Protein AF-A0A2T2P711-F1 (afdb_monomer)

Solvent-accessible surface area (backbone atoms only — not comparable to full-atom values): 15582 Å² total; per-residue (Å²): 84,78,84,40,73,45,45,54,78,56,98,58,90,28,33,71,66,62,37,48,50,52,51,53,57,50,52,77,74,50,84,91,48,61,70,61,54,55,56,68,72,41,84,66,61,93,83,63,59,44,61,58,63,54,46,51,42,33,72,74,61,33,62,72,54,31,35,57,48,50,51,54,54,40,47,45,41,46,61,43,37,44,50,13,48,47,25,28,42,48,47,54,53,48,54,54,51,67,76,59,75,73,65,85,64,76,61,78,72,56,90,69,58,78,51,87,83,59,51,46,76,76,48,101,88,41,70,44,72,56,71,50,71,81,84,71,70,75,82,64,72,88,62,74,74,30,81,72,81,74,78,78,42,88,91,44,72,88,52,72,75,87,52,73,30,44,59,33,35,45,65,48,73,95,57,86,84,73,51,74,64,55,54,66,54,62,54,47,56,73,54,73,63,60,59,56,55,64,62,49,70,69,63,60,68,70,48,54,52,70,59,46,46,55,52,41,33,52,52,52,52,53,47,34,53,49,53,49,48,41,52,53,50,52,51,39,68,73,66,52,52,82,80,70,60,61,87,69,72,86,69,79,82,74,85,134

Sequence (256 aa):
YFLLPRTHPAPFSGTLEASLDAILEFNKKVRGIQKILIVMMRPPSFDTNWPVLLGEVRTTYGDGIAHAFFQELLFLVLRTLFPEQI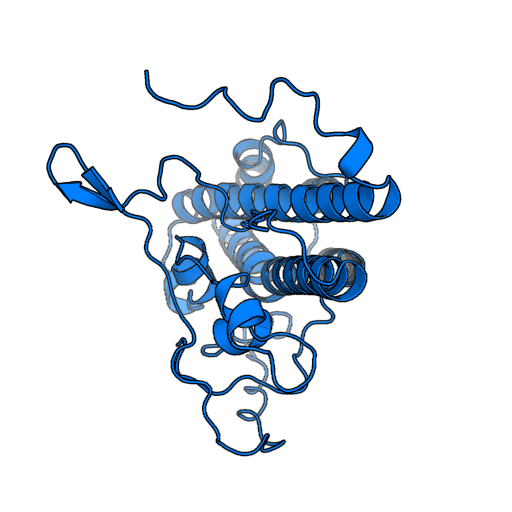MENRRLMLDMFTTRGNMASHMVLRYDMLRMWKMSRKSAEQWEVLVFRPDVIPQAPLQPSGPPEPPPDPTHPDRRPLMLNIWPTILMPLVGNPTRNLLGQMKHHCTRLDDMLLLTDEEVAGWPVTGLLVRLSMVLLEWQALVRNNEMMSDLQANNWEEMVPAAAENAYIGD

Mean predicted aligned error: 10.68 Å

Radius of gyration: 19.69 Å; Cα contacts (8 Å, |Δi|>4): 235; chains: 1; bounding box: 54×38×48 Å

Structure (mmCIF, N/CA/C/O backbone):
data_AF-A0A2T2P711-F1
#
_entry.id   AF-A0A2T2P711-F1
#
loop_
_atom_site.group_PDB
_atom_site.id
_atom_site.type_symbol
_atom_site.label_atom_id
_atom_site.label_alt_id
_atom_site.label_comp_id
_atom_site.label_asym_id
_atom_site.label_entity_id
_atom_site.label_seq_id
_atom_site.pdbx_PDB_ins_code
_atom_site.Cartn_x
_atom_site.Cartn_y
_atom_site.Cartn_z
_atom_site.occupancy
_atom_site.B_iso_or_equiv
_atom_site.auth_seq_id
_atom_site.auth_comp_id
_atom_site.auth_asym_id
_atom_site.auth_atom_id
_atom_site.pdbx_PDB_model_num
ATOM 1 N N . TYR A 1 1 ? 4.331 -19.396 -3.940 1.00 53.72 1 TYR A N 1
ATOM 2 C CA . TYR A 1 1 ? 3.812 -18.068 -4.330 1.00 53.72 1 TYR A CA 1
ATOM 3 C C . TYR A 1 1 ? 4.409 -17.576 -5.642 1.00 53.72 1 TYR A C 1
ATOM 5 O O . TYR A 1 1 ? 3.664 -17.458 -6.601 1.00 53.72 1 TYR A O 1
ATOM 13 N N . PHE A 1 2 ? 5.731 -17.410 -5.759 1.00 58.88 2 PHE A N 1
ATOM 14 C CA . PHE A 1 2 ? 6.371 -16.969 -7.016 1.00 58.88 2 PHE A CA 1
ATOM 15 C C . PHE A 1 2 ? 6.244 -17.928 -8.215 1.00 58.88 2 PHE A C 1
ATOM 17 O O . PHE A 1 2 ? 6.437 -17.516 -9.351 1.00 58.88 2 PHE A O 1
ATOM 24 N N . LEU A 1 3 ? 5.917 -19.199 -7.963 1.00 63.09 3 LEU A N 1
ATOM 25 C CA . LEU A 1 3 ? 5.707 -20.227 -8.990 1.00 63.09 3 LEU A CA 1
ATOM 26 C C . LEU A 1 3 ? 4.246 -20.334 -9.461 1.00 63.09 3 LEU A C 1
ATOM 28 O O . LEU A 1 3 ? 3.953 -21.128 -10.350 1.00 63.09 3 LEU A O 1
ATOM 32 N N . LEU A 1 4 ? 3.321 -19.592 -8.839 1.00 70.06 4 LEU A N 1
ATOM 33 C CA . LEU A 1 4 ? 1.927 -19.577 -9.277 1.00 70.06 4 LEU A CA 1
ATOM 34 C C . LEU A 1 4 ? 1.805 -18.805 -10.600 1.00 70.06 4 LEU A C 1
ATOM 36 O O . LEU A 1 4 ? 2.562 -17.858 -10.824 1.00 70.06 4 LEU A O 1
ATOM 40 N N . PRO A 1 5 ? 0.858 -19.173 -11.480 1.00 72.12 5 PRO A N 1
ATOM 41 C CA . PRO A 1 5 ? 0.617 -18.407 -12.694 1.00 72.12 5 PRO A CA 1
ATOM 42 C C . PRO A 1 5 ? 0.156 -16.990 -12.340 1.00 72.12 5 PRO A C 1
ATOM 44 O O . PRO A 1 5 ? -0.574 -16.788 -11.367 1.00 72.12 5 PRO A O 1
ATOM 47 N N . ARG A 1 6 ? 0.563 -16.001 -13.139 1.00 78.50 6 ARG A N 1
ATOM 48 C CA . ARG A 1 6 ? 0.058 -14.629 -13.006 1.00 78.50 6 ARG A CA 1
ATOM 49 C C . ARG A 1 6 ? -1.435 -14.559 -13.325 1.00 78.50 6 ARG A C 1
ATOM 51 O O . ARG A 1 6 ? -1.920 -15.321 -14.160 1.00 78.50 6 ARG A O 1
ATOM 58 N N . THR A 1 7 ? -2.133 -13.594 -12.742 1.00 81.94 7 THR A N 1
ATOM 59 C CA . THR A 1 7 ? -3.473 -13.220 -13.206 1.00 81.94 7 THR A CA 1
ATOM 60 C C . THR A 1 7 ? -3.349 -12.278 -14.402 1.00 81.94 7 THR A C 1
ATOM 62 O O . THR A 1 7 ? -2.537 -11.353 -14.384 1.00 81.94 7 THR A O 1
ATOM 65 N N . HIS A 1 8 ? -4.117 -12.534 -15.464 1.00 76.88 8 HIS A N 1
ATOM 66 C CA . HIS A 1 8 ? -4.139 -11.702 -16.664 1.00 76.88 8 HIS A CA 1
ATOM 67 C C . HIS A 1 8 ? -5.585 -11.503 -17.168 1.00 76.88 8 HIS A C 1
ATOM 69 O O . HIS A 1 8 ? -6.249 -12.504 -17.435 1.00 76.88 8 HIS A O 1
ATOM 75 N N . PRO A 1 9 ? -6.052 -10.253 -17.369 1.00 79.25 9 PRO A N 1
ATOM 76 C CA . PRO A 1 9 ? -5.336 -9.007 -17.074 1.00 79.25 9 PRO A CA 1
ATOM 77 C C . PRO A 1 9 ? -5.056 -8.853 -15.569 1.00 79.25 9 PRO A C 1
ATOM 79 O O . PRO A 1 9 ? -5.746 -9.444 -14.741 1.00 79.25 9 PRO A O 1
ATOM 82 N N . ALA A 1 10 ? -4.004 -8.109 -15.216 1.00 84.12 10 ALA A N 1
ATOM 83 C CA . ALA A 1 10 ? -3.741 -7.791 -13.815 1.00 84.12 10 ALA A CA 1
ATOM 84 C C . ALA A 1 10 ? -4.897 -6.927 -13.275 1.00 84.12 10 ALA A C 1
ATOM 86 O O . ALA A 1 10 ? -5.349 -6.026 -13.981 1.00 84.12 10 ALA A O 1
ATOM 87 N N . PRO A 1 11 ? -5.375 -7.157 -12.041 1.00 88.56 11 PRO A N 1
ATOM 88 C CA . PRO A 1 11 ? -6.511 -6.416 -11.493 1.00 88.56 11 PRO A CA 1
ATOM 89 C C . PRO A 1 11 ? -6.109 -5.035 -10.941 1.00 88.56 11 PRO A C 1
ATOM 91 O O . PRO A 1 11 ? -6.867 -4.435 -10.179 1.00 88.56 11 PRO A O 1
ATOM 94 N N . PHE A 1 12 ? -4.897 -4.571 -11.242 1.00 91.12 12 PHE A N 1
ATOM 95 C CA . PHE A 1 12 ? -4.335 -3.300 -10.797 1.00 91.12 12 PHE A CA 1
ATOM 96 C C . PHE A 1 12 ? -3.987 -2.470 -12.024 1.00 91.12 12 PHE A C 1
ATOM 98 O O . PHE A 1 12 ? -3.489 -3.014 -13.015 1.00 91.12 12 PHE A O 1
ATOM 105 N N . SER A 1 13 ? -4.229 -1.168 -11.950 1.00 90.75 13 SER A N 1
ATOM 106 C CA . SER A 1 13 ? -3.962 -0.261 -13.074 1.00 90.75 13 SER A CA 1
ATOM 107 C C . SER A 1 13 ? -2.478 0.108 -13.170 1.00 90.75 13 SER A C 1
ATOM 109 O O . SER A 1 13 ? -1.976 0.403 -14.252 1.00 90.75 13 SER A O 1
ATOM 111 N N . GLY A 1 14 ? -1.764 0.043 -12.047 1.00 91.12 14 GLY A N 1
ATOM 112 C CA . GLY A 1 14 ? -0.371 0.431 -11.907 1.00 91.12 14 GLY A CA 1
ATOM 113 C C . GLY A 1 14 ? -0.173 1.943 -11.925 1.00 91.12 14 GLY A C 1
ATOM 114 O O . GLY A 1 14 ? 0.719 2.4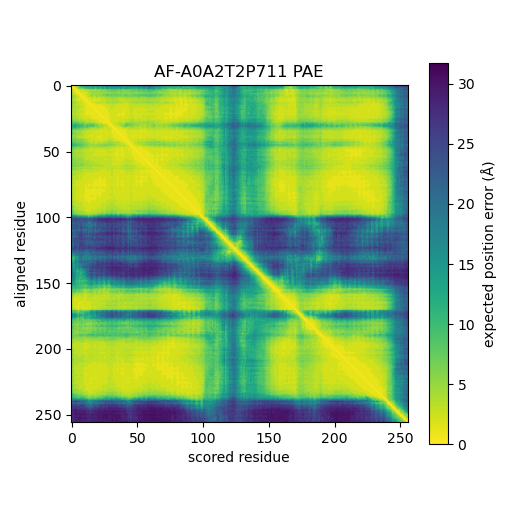05 -12.641 1.00 91.12 14 GLY A O 1
ATOM 115 N N . THR A 1 15 ? -1.013 2.705 -11.209 1.00 93.06 15 THR A N 1
ATOM 116 C CA . THR A 1 15 ? -0.892 4.174 -11.141 1.00 93.06 15 THR A CA 1
ATOM 117 C C . THR A 1 15 ? -1.154 4.760 -9.748 1.00 93.06 15 THR A C 1
ATOM 119 O O . THR A 1 15 ? -1.879 4.191 -8.917 1.00 93.06 15 THR A O 1
ATOM 122 N N . LEU A 1 16 ? -0.581 5.940 -9.495 1.00 93.25 16 LEU A N 1
ATOM 123 C CA . LEU A 1 16 ? -0.850 6.731 -8.296 1.00 93.25 16 LEU A CA 1
ATOM 124 C C . LEU A 1 16 ? -2.312 7.176 -8.224 1.00 93.25 16 LEU A C 1
ATOM 126 O O . LEU A 1 16 ? -2.908 7.111 -7.150 1.00 93.25 16 LEU A O 1
ATOM 130 N N . GLU A 1 17 ? -2.931 7.544 -9.345 1.00 95.38 17 GLU A N 1
ATOM 131 C CA . GLU A 1 17 ? -4.341 7.946 -9.385 1.00 95.38 17 GLU A CA 1
ATOM 132 C C . GLU A 1 17 ? -5.254 6.821 -8.897 1.00 95.38 17 GLU A C 1
ATOM 134 O O . GLU A 1 17 ? -6.094 7.063 -8.036 1.00 95.38 17 GLU A O 1
ATOM 139 N N . ALA A 1 18 ? -5.028 5.578 -9.337 1.00 94.56 18 ALA A N 1
ATOM 140 C CA . ALA A 1 18 ? -5.795 4.427 -8.860 1.00 94.56 18 ALA A CA 1
ATOM 141 C C . ALA A 1 18 ? -5.627 4.206 -7.344 1.00 94.56 18 ALA A C 1
ATOM 143 O O . ALA A 1 18 ? -6.572 3.828 -6.649 1.00 94.56 18 ALA A O 1
ATOM 144 N N . SER A 1 19 ? -4.435 4.492 -6.807 1.00 95.00 19 SER A N 1
ATOM 145 C CA . SER A 1 19 ? -4.180 4.445 -5.361 1.00 95.00 19 SER A CA 1
ATOM 146 C C . SER A 1 19 ? -4.951 5.543 -4.613 1.00 95.00 19 SER A C 1
ATOM 148 O O . SER A 1 19 ? -5.550 5.280 -3.569 1.00 95.00 19 SER A O 1
ATOM 150 N N . LEU A 1 20 ? -4.968 6.768 -5.144 1.00 95.25 20 LEU A N 1
ATOM 151 C CA . LEU A 1 20 ? -5.693 7.902 -4.563 1.00 95.25 20 LEU A CA 1
ATOM 152 C C . LEU A 1 20 ? -7.213 7.716 -4.647 1.00 95.25 20 LEU A C 1
ATOM 154 O O . LEU A 1 20 ? -7.909 7.980 -3.666 1.00 95.25 20 LEU A O 1
ATOM 158 N N . ASP A 1 21 ? -7.721 7.193 -5.760 1.00 95.81 21 ASP A N 1
ATOM 159 C CA . ASP A 1 21 ? -9.131 6.848 -5.933 1.00 95.81 21 ASP A CA 1
ATOM 160 C C . ASP A 1 21 ? -9.562 5.786 -4.918 1.00 95.81 21 ASP A C 1
ATOM 162 O O . ASP A 1 21 ? -10.583 5.955 -4.247 1.00 95.81 21 ASP A O 1
ATOM 166 N N . ALA A 1 22 ? -8.744 4.751 -4.696 1.00 95.19 22 ALA A N 1
ATOM 167 C CA . ALA A 1 22 ? -9.006 3.747 -3.667 1.00 95.19 22 ALA A CA 1
ATOM 168 C C . ALA A 1 22 ? -9.047 4.356 -2.249 1.00 95.19 22 ALA A C 1
ATOM 170 O O . ALA A 1 22 ? -9.914 4.004 -1.445 1.00 95.19 22 ALA A O 1
ATOM 171 N N . ILE A 1 23 ? -8.161 5.311 -1.935 1.00 95.25 23 ILE A N 1
ATOM 172 C CA . ILE A 1 23 ? -8.188 6.052 -0.659 1.00 95.25 23 ILE A CA 1
ATOM 173 C C . ILE A 1 23 ? -9.467 6.896 -0.540 1.00 95.25 23 ILE A C 1
ATOM 175 O O . ILE A 1 23 ? -10.086 6.942 0.528 1.00 95.25 23 ILE A O 1
ATOM 179 N N . LEU A 1 24 ? -9.895 7.551 -1.621 1.00 94.06 24 LEU A N 1
ATOM 180 C CA . LEU A 1 24 ? -11.124 8.346 -1.653 1.00 94.06 24 LEU A CA 1
ATOM 181 C C . LEU A 1 24 ? -12.373 7.476 -1.488 1.00 94.06 24 LEU A C 1
ATOM 183 O O . LEU A 1 24 ? -13.296 7.859 -0.767 1.00 94.06 24 LEU A O 1
ATOM 187 N N . GLU A 1 25 ? -12.420 6.307 -2.122 1.00 93.06 25 GLU A N 1
ATOM 188 C CA . GLU A 1 25 ? -13.498 5.336 -1.933 1.00 93.06 25 GLU A CA 1
ATOM 189 C C . GLU A 1 25 ? -13.547 4.811 -0.503 1.00 93.06 25 GLU A C 1
ATOM 191 O O . GLU A 1 25 ? -14.624 4.744 0.093 1.00 93.06 25 GLU A O 1
ATOM 196 N N . PHE A 1 26 ? -12.388 4.522 0.082 1.00 92.69 26 PHE A N 1
ATOM 197 C CA . PHE A 1 26 ? -12.279 4.122 1.477 1.00 92.69 26 PHE A CA 1
ATOM 198 C C . PHE A 1 26 ? -12.776 5.220 2.436 1.00 92.69 26 PHE A C 1
ATOM 200 O O . PHE A 1 26 ? -13.542 4.945 3.364 1.00 92.69 26 PHE A O 1
ATOM 207 N N . ASN A 1 27 ? -12.441 6.487 2.166 1.00 90.88 27 ASN A N 1
ATOM 208 C CA . ASN A 1 27 ? -12.906 7.642 2.945 1.00 90.88 27 ASN A CA 1
ATOM 209 C C . ASN A 1 27 ? -14.437 7.780 2.965 1.00 90.88 27 ASN A C 1
ATOM 211 O O . ASN A 1 27 ? -15.012 8.214 3.961 1.00 90.88 27 ASN A O 1
ATOM 215 N N . LYS A 1 28 ? -15.121 7.409 1.875 1.00 89.94 28 LYS A N 1
ATOM 216 C CA . LYS A 1 28 ? -16.595 7.453 1.817 1.00 89.94 28 LYS A CA 1
ATOM 217 C C . LYS A 1 28 ? -17.236 6.467 2.799 1.00 89.94 28 LYS A C 1
ATOM 219 O O . LYS A 1 28 ? -18.367 6.694 3.228 1.00 89.94 28 LYS A O 1
ATOM 224 N N . LYS A 1 29 ? -16.527 5.390 3.146 1.00 86.88 29 LYS A N 1
ATOM 225 C CA . LYS A 1 29 ? -17.039 4.270 3.946 1.00 86.88 29 LYS A CA 1
ATOM 226 C C . LYS A 1 29 ? -16.698 4.404 5.429 1.00 86.88 29 LYS A C 1
ATOM 228 O O . LYS A 1 29 ? -17.500 4.010 6.273 1.00 86.88 29 LYS A O 1
ATOM 233 N N . VAL A 1 30 ? -15.558 5.011 5.765 1.00 83.81 30 VAL A N 1
ATOM 234 C CA . VAL A 1 30 ? -15.073 5.086 7.151 1.00 83.81 30 VAL A CA 1
ATOM 235 C C . VAL A 1 30 ? -15.074 6.523 7.674 1.00 83.81 30 VAL A C 1
ATOM 237 O O . VAL A 1 30 ? -14.410 7.412 7.145 1.00 83.81 30 VAL A O 1
ATOM 240 N N . ARG A 1 31 ? -15.812 6.766 8.763 1.00 82.62 31 ARG A N 1
ATOM 241 C CA . ARG A 1 31 ? -15.886 8.079 9.428 1.00 82.62 31 ARG A CA 1
ATOM 242 C C . ARG A 1 31 ? -14.823 8.200 10.523 1.00 82.62 31 ARG A C 1
ATOM 244 O O . ARG A 1 31 ? -14.499 7.217 11.175 1.00 82.62 31 ARG A O 1
ATOM 251 N N . GLY A 1 32 ? -14.341 9.419 10.779 1.00 81.00 32 GLY A N 1
ATOM 252 C CA . GLY A 1 32 ? -13.491 9.724 11.940 1.00 81.00 32 GLY A CA 1
ATOM 253 C C . GLY A 1 32 ? -11.985 9.607 11.704 1.00 81.00 32 GLY A C 1
ATOM 254 O O . GLY A 1 32 ? -11.192 9.845 12.609 1.00 81.00 32 GLY A O 1
ATOM 255 N N . ILE A 1 33 ? -11.583 9.269 10.481 1.00 87.75 33 ILE A N 1
ATOM 256 C CA . ILE A 1 33 ? -10.188 9.008 10.100 1.00 87.75 33 ILE A CA 1
ATOM 257 C C . ILE A 1 33 ? -9.689 9.979 9.028 1.00 87.75 33 ILE A C 1
ATOM 259 O O . ILE A 1 33 ? -8.630 9.778 8.435 1.00 87.75 33 ILE A O 1
ATOM 263 N N . GLN A 1 34 ? -10.447 11.048 8.768 1.00 91.00 34 GLN A N 1
ATOM 264 C CA . GLN A 1 34 ? -10.178 11.975 7.670 1.00 91.00 34 GLN A CA 1
ATOM 265 C C . GLN A 1 34 ? -8.774 12.570 7.762 1.00 91.00 34 GLN A C 1
ATOM 267 O O . GLN A 1 34 ? -8.135 12.755 6.736 1.00 91.00 34 GLN A O 1
ATOM 272 N N . LYS A 1 35 ? -8.256 12.813 8.974 1.00 92.88 35 LYS A N 1
ATOM 273 C CA . LYS A 1 35 ? -6.882 13.299 9.162 1.00 92.88 35 LYS A CA 1
ATOM 274 C C . LYS A 1 35 ? -5.843 12.357 8.546 1.00 92.88 35 LYS A C 1
ATOM 276 O O . LYS A 1 35 ? -4.957 12.826 7.842 1.00 92.88 35 LYS A O 1
ATOM 281 N N . ILE A 1 36 ? -5.969 11.050 8.783 1.00 94.88 36 ILE A N 1
ATOM 282 C CA . ILE A 1 36 ? -5.056 10.027 8.250 1.00 94.88 36 ILE A CA 1
ATOM 283 C C . ILE A 1 36 ? -5.146 10.006 6.727 1.00 94.88 36 ILE A C 1
ATOM 285 O O . ILE A 1 36 ? -4.127 10.097 6.050 1.00 94.88 36 ILE A O 1
ATOM 289 N N . LEU A 1 37 ? -6.364 9.960 6.186 1.00 94.12 37 LEU A N 1
ATOM 290 C CA . LEU A 1 37 ? -6.562 9.879 4.739 1.00 94.12 37 LEU A CA 1
ATOM 291 C C . LEU A 1 37 ? -6.108 11.157 4.025 1.00 94.12 37 LEU A C 1
ATOM 293 O O . LEU A 1 37 ? -5.485 11.078 2.974 1.00 94.12 37 LEU A O 1
ATOM 297 N N . ILE A 1 38 ? -6.322 12.336 4.619 1.00 94.44 38 ILE A N 1
ATOM 298 C CA . ILE A 1 38 ? -5.785 13.608 4.111 1.00 94.44 38 ILE A CA 1
ATOM 299 C C . ILE A 1 38 ? -4.258 13.567 4.046 1.00 94.44 38 ILE A C 1
ATOM 301 O O . ILE A 1 38 ? -3.688 14.067 3.083 1.00 94.44 38 ILE A O 1
ATOM 305 N N . VAL A 1 39 ? -3.591 12.989 5.047 1.00 95.75 39 VAL A N 1
ATOM 306 C CA . VAL A 1 39 ? -2.130 12.835 5.033 1.00 95.75 39 VAL A CA 1
ATOM 307 C C . VAL A 1 39 ? -1.690 11.854 3.945 1.00 95.75 39 VAL A C 1
ATOM 309 O O . VAL A 1 39 ? -0.720 12.142 3.254 1.00 95.75 39 VAL A O 1
ATOM 312 N N . MET A 1 40 ? -2.411 10.748 3.741 1.00 95.00 40 MET A N 1
ATOM 313 C CA . MET A 1 40 ? -2.113 9.794 2.663 1.00 95.00 40 MET A CA 1
ATOM 314 C C . MET A 1 40 ? -2.298 10.391 1.262 1.00 95.00 40 MET A C 1
ATOM 316 O O . MET A 1 40 ? -1.575 10.015 0.353 1.00 95.00 40 MET A O 1
ATOM 320 N N . MET A 1 41 ? -3.240 11.319 1.082 1.00 93.88 41 MET A N 1
ATOM 321 C CA . MET A 1 41 ? -3.493 11.976 -0.210 1.00 93.88 41 MET A CA 1
ATOM 322 C C . MET A 1 41 ? -2.533 13.135 -0.521 1.00 93.88 41 MET A C 1
ATOM 324 O O . MET A 1 41 ? -2.597 13.712 -1.604 1.00 93.88 41 MET A O 1
ATOM 328 N N . ARG A 1 42 ? -1.682 13.538 0.429 1.00 93.44 42 ARG A N 1
ATOM 329 C CA . ARG A 1 42 ? -0.662 14.572 0.207 1.00 93.44 42 ARG A CA 1
ATOM 330 C C . ARG A 1 42 ? 0.616 13.947 -0.358 1.00 93.44 42 ARG A C 1
ATOM 332 O O . ARG A 1 42 ? 0.844 12.758 -0.136 1.00 93.44 42 ARG A O 1
ATOM 339 N N . PRO A 1 43 ? 1.488 14.752 -0.995 1.00 90.62 43 PRO A N 1
ATOM 340 C CA . PRO A 1 43 ? 2.826 14.302 -1.359 1.00 90.62 43 PRO A CA 1
ATOM 341 C C . PRO A 1 43 ? 3.537 13.639 -0.162 1.00 90.62 43 PRO A C 1
ATOM 343 O O . PRO A 1 43 ? 3.478 14.187 0.950 1.00 90.62 43 PRO A O 1
ATOM 346 N N . PRO A 1 44 ? 4.179 12.471 -0.342 1.00 89.50 44 PRO A N 1
ATOM 347 C CA . PRO A 1 44 ? 4.772 11.718 0.758 1.00 89.50 44 PRO A CA 1
ATOM 348 C C . PRO A 1 44 ? 5.824 12.513 1.545 1.00 89.50 44 PRO A C 1
ATOM 350 O O . PRO A 1 44 ? 6.720 13.128 0.969 1.00 89.50 44 PRO A O 1
ATOM 353 N N . SER A 1 45 ? 5.778 12.433 2.880 1.00 86.81 45 SER A N 1
ATOM 354 C CA . SER A 1 45 ? 6.783 13.039 3.766 1.00 86.81 45 SER A CA 1
ATOM 355 C C . SER A 1 45 ? 7.301 12.040 4.798 1.00 86.81 45 SER A C 1
ATOM 357 O O . SER A 1 45 ? 6.511 11.389 5.484 1.00 86.81 45 SER A O 1
ATOM 359 N N . PHE A 1 46 ? 8.629 11.970 4.957 1.00 80.19 46 PHE A N 1
ATOM 360 C CA . PHE A 1 46 ? 9.284 11.149 5.985 1.00 80.19 46 PHE A CA 1
ATOM 361 C C . PHE A 1 46 ? 9.090 11.688 7.406 1.00 80.19 46 PHE A C 1
ATOM 363 O O . PHE A 1 46 ? 9.277 10.943 8.364 1.00 80.19 46 PHE A O 1
ATOM 370 N N . ASP A 1 47 ? 8.660 12.943 7.543 1.00 88.81 47 ASP A N 1
ATOM 371 C CA . ASP A 1 47 ? 8.376 13.565 8.839 1.00 88.81 47 ASP A CA 1
ATOM 372 C C . ASP A 1 47 ? 6.979 13.196 9.365 1.00 88.81 47 ASP A C 1
ATOM 374 O O . ASP A 1 47 ? 6.575 13.608 10.456 1.00 88.81 47 ASP A O 1
ATOM 378 N N . THR A 1 48 ? 6.212 12.416 8.593 1.00 92.62 48 THR A N 1
ATOM 379 C CA . THR A 1 48 ? 4.878 11.965 8.989 1.00 92.62 48 THR A CA 1
ATOM 380 C C . THR A 1 48 ? 4.965 11.044 10.206 1.00 92.62 48 THR A C 1
ATOM 382 O O . THR A 1 48 ? 5.425 9.905 10.123 1.00 92.62 48 THR A O 1
ATOM 385 N N . ASN A 1 49 ? 4.449 11.504 11.347 1.00 95.62 49 ASN A N 1
ATOM 386 C CA . ASN A 1 49 ? 4.404 10.710 12.572 1.00 95.62 49 ASN A CA 1
ATOM 387 C C . ASN A 1 49 ? 3.175 9.782 12.598 1.00 95.62 49 ASN A C 1
ATOM 389 O O . ASN A 1 49 ? 2.173 10.053 13.268 1.00 95.62 49 ASN A O 1
ATOM 393 N N . TRP A 1 50 ? 3.255 8.678 11.850 1.00 96.12 50 TRP A N 1
ATOM 394 C CA . TRP A 1 50 ? 2.191 7.672 11.772 1.00 96.12 50 TRP A CA 1
ATOM 395 C C . TRP A 1 50 ? 1.743 7.113 13.132 1.00 96.12 50 TRP A C 1
ATOM 397 O O . TRP A 1 50 ? 0.530 7.048 13.348 1.00 96.12 50 TRP A O 1
ATOM 407 N N . PRO A 1 51 ? 2.646 6.774 14.079 1.00 97.06 51 PRO A N 1
ATOM 408 C CA . PRO A 1 51 ? 2.232 6.287 15.394 1.00 97.06 51 PRO A CA 1
ATOM 409 C C . PRO A 1 51 ? 1.334 7.262 16.157 1.00 97.06 51 PRO A C 1
ATOM 411 O O . PRO A 1 51 ? 0.376 6.828 16.793 1.00 97.06 51 PRO A O 1
ATOM 414 N N . VAL A 1 52 ? 1.607 8.570 16.078 1.00 96.75 52 VAL A N 1
ATOM 415 C CA . VAL A 1 52 ? 0.773 9.596 16.724 1.00 96.75 52 VAL A CA 1
ATOM 416 C C . VAL A 1 52 ? -0.585 9.705 16.033 1.00 96.75 52 VAL A C 1
ATOM 418 O O . VAL A 1 52 ? -1.608 9.634 16.709 1.00 96.75 52 VAL A O 1
ATOM 421 N N . LEU A 1 53 ? -0.615 9.795 14.699 1.00 96.31 53 LEU A N 1
ATOM 422 C CA . LEU A 1 53 ? -1.867 9.900 13.937 1.00 96.31 53 LEU A CA 1
ATOM 423 C C . LEU A 1 53 ? -2.792 8.695 14.166 1.00 96.31 53 LEU A C 1
ATOM 425 O O . LEU A 1 53 ? -3.993 8.859 14.370 1.00 96.31 53 LEU A O 1
ATOM 429 N N . LEU A 1 54 ? -2.237 7.481 14.169 1.00 96.69 54 LEU A N 1
ATOM 430 C CA . LEU A 1 54 ? -2.991 6.261 14.462 1.00 96.69 54 LEU A CA 1
ATOM 431 C C . LEU A 1 54 ? -3.357 6.176 15.954 1.00 96.69 54 LEU A C 1
ATOM 433 O O . LEU A 1 54 ? -4.462 5.761 16.302 1.00 96.69 54 LEU A O 1
ATOM 437 N N . GLY A 1 55 ? -2.471 6.623 16.847 1.00 96.69 55 GLY A N 1
ATOM 438 C CA . GLY A 1 55 ? -2.719 6.692 18.288 1.00 96.69 55 GLY A CA 1
ATOM 439 C C . GLY A 1 55 ? -3.895 7.598 18.664 1.00 96.69 55 GLY A C 1
ATOM 440 O O . GLY A 1 55 ? -4.642 7.272 19.590 1.00 96.69 55 GLY A O 1
ATOM 441 N N . GLU A 1 56 ? -4.125 8.686 17.922 1.00 95.75 56 GLU A N 1
ATOM 442 C CA . GLU A 1 56 ? -5.306 9.543 18.092 1.00 95.75 56 GLU A CA 1
ATOM 443 C C . GLU A 1 56 ? -6.608 8.775 17.838 1.00 95.75 56 GLU A C 1
ATOM 445 O O . GLU A 1 56 ? -7.571 8.951 18.582 1.00 95.75 56 GLU A O 1
ATOM 450 N N . VAL A 1 57 ? -6.647 7.880 16.845 1.00 94.69 57 VAL A N 1
ATOM 451 C CA . VAL A 1 57 ? -7.835 7.054 16.563 1.00 94.69 57 VAL A CA 1
ATOM 452 C C . VAL A 1 57 ? -8.110 6.116 17.730 1.00 94.69 57 VAL A C 1
ATOM 454 O O . VAL A 1 57 ? -9.236 6.050 18.221 1.00 94.69 57 VAL A O 1
ATOM 457 N N . ARG A 1 58 ? -7.067 5.446 18.230 1.00 94.81 58 ARG A N 1
ATOM 458 C CA . ARG A 1 58 ? -7.162 4.583 19.413 1.00 94.81 58 ARG A CA 1
ATOM 459 C C . ARG A 1 58 ? -7.668 5.344 20.637 1.00 94.8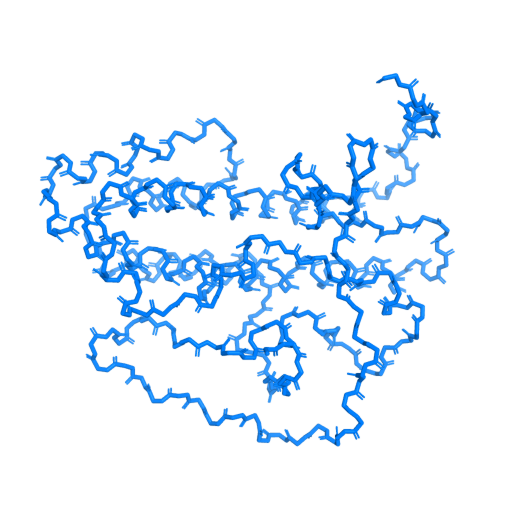1 58 ARG A C 1
ATOM 461 O O . ARG A 1 58 ? -8.564 4.867 21.323 1.00 94.81 58 ARG A O 1
ATOM 468 N N . THR A 1 59 ? -7.128 6.533 20.885 1.00 95.62 59 THR A N 1
ATOM 469 C CA . THR A 1 59 ? -7.515 7.375 22.028 1.00 95.62 59 THR A CA 1
ATOM 470 C C . THR A 1 59 ? -8.958 7.870 21.905 1.00 95.62 59 THR A C 1
ATOM 472 O O . THR A 1 59 ? -9.669 7.954 22.901 1.00 95.62 59 THR A O 1
ATOM 475 N N . THR A 1 60 ? -9.401 8.175 20.683 1.00 94.75 60 THR A N 1
ATOM 476 C CA . THR A 1 60 ? -10.722 8.763 20.412 1.00 94.75 60 THR A CA 1
ATOM 477 C C . THR A 1 60 ? -11.843 7.723 20.405 1.00 94.75 60 THR A C 1
ATOM 479 O O . THR A 1 60 ? -12.929 7.989 20.912 1.00 94.75 60 THR A O 1
ATOM 482 N N . TYR A 1 61 ? -11.596 6.548 19.820 1.00 94.19 61 TYR A N 1
ATOM 483 C CA . TYR A 1 61 ? -12.629 5.542 19.544 1.00 94.19 61 TYR A CA 1
ATOM 484 C C . TYR A 1 61 ? -12.472 4.248 20.357 1.00 94.19 61 TYR A C 1
ATOM 486 O O . TYR A 1 61 ? -13.354 3.391 20.329 1.00 94.19 61 TYR A O 1
ATOM 494 N N . GLY A 1 62 ? -11.372 4.101 21.098 1.00 95.50 62 GLY A N 1
ATOM 495 C CA . GLY A 1 62 ? -11.064 2.909 21.882 1.00 95.50 62 GLY A CA 1
ATOM 496 C C . GLY A 1 62 ? -10.515 1.745 21.051 1.00 95.50 62 GLY A C 1
ATOM 497 O O . GLY A 1 62 ? -10.517 1.754 19.818 1.00 95.50 62 GLY A O 1
ATOM 498 N N . ASP A 1 63 ? -10.036 0.716 21.753 1.00 96.19 63 ASP A N 1
ATOM 499 C CA . ASP A 1 63 ? -9.240 -0.364 21.158 1.00 96.19 63 ASP A CA 1
ATOM 500 C C . ASP A 1 63 ? -10.023 -1.221 20.155 1.00 96.19 63 ASP A C 1
ATOM 502 O O . ASP A 1 63 ? -9.464 -1.588 19.129 1.00 96.19 63 ASP A O 1
ATOM 506 N N . GLY A 1 64 ? -11.307 -1.504 20.398 1.00 94.62 64 GLY A N 1
ATOM 507 C CA . GLY A 1 64 ? -12.116 -2.338 19.498 1.00 94.62 64 GLY A CA 1
ATOM 508 C C . GLY A 1 64 ? -12.352 -1.693 18.129 1.00 94.62 64 GLY A C 1
ATOM 509 O O . GLY A 1 64 ? -12.118 -2.319 17.097 1.00 94.62 64 GLY A O 1
ATOM 510 N N . ILE A 1 65 ? -12.758 -0.418 18.114 1.00 93.31 65 ILE A N 1
ATOM 511 C CA . ILE A 1 65 ? -12.984 0.328 16.866 1.00 93.31 65 ILE A CA 1
ATOM 512 C C . ILE A 1 65 ? -11.654 0.583 16.155 1.00 93.31 65 ILE A C 1
ATOM 514 O O . ILE A 1 65 ? -11.561 0.396 14.943 1.00 93.31 65 ILE A O 1
ATOM 518 N N . ALA A 1 66 ? -10.613 0.969 16.898 1.00 94.81 66 ALA A N 1
ATOM 519 C CA . ALA A 1 66 ? -9.292 1.189 16.324 1.00 94.81 66 ALA A CA 1
ATOM 520 C C . ALA A 1 66 ? -8.703 -0.094 15.730 1.00 94.81 66 ALA A C 1
ATOM 522 O O . ALA A 1 66 ? -8.100 -0.038 14.666 1.00 94.81 66 ALA A O 1
ATOM 523 N N . HIS A 1 67 ? -8.911 -1.247 16.370 1.00 96.06 67 HIS A N 1
ATOM 524 C CA . HIS A 1 67 ? -8.470 -2.539 15.850 1.00 96.06 67 HIS A CA 1
ATOM 525 C C . HIS A 1 67 ? -9.134 -2.853 14.510 1.00 96.06 67 HIS A C 1
ATOM 527 O O . HIS A 1 67 ? -8.418 -3.031 13.530 1.00 96.06 67 HIS A O 1
ATOM 533 N N . ALA A 1 68 ? -10.468 -2.811 14.431 1.00 93.25 68 ALA A N 1
ATOM 534 C CA . ALA A 1 68 ? -11.189 -3.026 13.175 1.00 93.25 68 ALA A CA 1
ATOM 535 C C . ALA A 1 68 ? -10.737 -2.044 12.080 1.00 93.25 68 ALA A C 1
ATOM 537 O O . ALA A 1 68 ? -10.434 -2.447 10.959 1.00 93.25 68 ALA A O 1
ATOM 538 N N . PHE A 1 69 ? -10.602 -0.761 12.422 1.00 93.75 69 PHE A N 1
ATOM 539 C CA . PHE A 1 69 ? -10.131 0.255 11.487 1.00 93.75 69 PHE A CA 1
ATOM 540 C C . PHE A 1 69 ? -8.706 -0.010 10.984 1.00 93.75 69 PHE A C 1
ATOM 542 O O . PHE A 1 69 ? -8.450 0.070 9.783 1.00 93.75 69 PHE A O 1
ATOM 549 N N . PHE A 1 70 ? -7.767 -0.314 11.880 1.00 96.69 70 PHE A N 1
ATOM 550 C CA . PHE A 1 70 ? -6.385 -0.561 11.488 1.00 96.69 70 PHE A CA 1
ATOM 551 C C . PHE A 1 70 ? -6.264 -1.800 10.603 1.00 96.69 70 PHE A C 1
ATOM 553 O O . PHE A 1 70 ? -5.414 -1.801 9.720 1.00 96.69 70 PHE A O 1
ATOM 560 N N . GLN A 1 71 ? -7.108 -2.821 10.791 1.00 96.19 71 GLN A N 1
ATOM 561 C CA . GLN A 1 71 ? -7.154 -3.969 9.884 1.00 96.19 71 GLN A CA 1
ATOM 562 C C . GLN A 1 71 ? -7.588 -3.540 8.483 1.00 96.19 71 GLN A C 1
ATOM 564 O O . GLN A 1 71 ? -6.898 -3.842 7.512 1.00 96.19 71 GLN A O 1
ATOM 569 N N . GLU A 1 72 ? -8.685 -2.786 8.377 1.00 95.19 72 GLU A N 1
ATOM 570 C CA . GLU A 1 72 ? -9.175 -2.317 7.079 1.00 95.19 72 GLU A CA 1
ATOM 571 C C . GLU A 1 72 ? -8.159 -1.422 6.368 1.00 95.19 72 GLU A C 1
ATOM 573 O O . GLU A 1 72 ? -7.889 -1.603 5.180 1.00 95.19 72 GLU A O 1
ATOM 578 N N . LEU A 1 73 ? -7.531 -0.492 7.095 1.00 96.62 73 LEU A N 1
ATOM 579 C CA . LEU A 1 73 ? -6.502 0.365 6.516 1.00 96.62 73 LEU A CA 1
ATOM 580 C C . LEU A 1 73 ? -5.257 -0.439 6.118 1.00 96.62 73 LEU A C 1
ATOM 582 O O . LEU A 1 73 ? -4.688 -0.197 5.055 1.00 96.62 73 LEU A O 1
ATOM 586 N N . LEU A 1 74 ? -4.843 -1.412 6.934 1.00 97.38 74 LEU A N 1
ATOM 587 C CA . LEU A 1 74 ? -3.722 -2.289 6.610 1.00 97.38 74 LEU A CA 1
ATOM 588 C C . LEU A 1 74 ? -3.985 -3.043 5.306 1.00 97.38 74 LEU A C 1
ATOM 590 O O . LEU A 1 74 ? -3.132 -3.042 4.422 1.00 97.38 74 LEU A O 1
ATOM 594 N N . PHE A 1 75 ? -5.163 -3.648 5.156 1.00 97.00 75 PHE A N 1
ATOM 595 C CA . PHE A 1 75 ? -5.489 -4.403 3.953 1.00 97.00 75 PHE A CA 1
ATOM 596 C C . PHE A 1 75 ? -5.754 -3.525 2.734 1.00 97.00 75 PHE A C 1
ATOM 598 O O . PHE A 1 75 ? -5.408 -3.950 1.634 1.00 97.00 75 PHE A O 1
ATOM 605 N N . LEU A 1 76 ? -6.255 -2.296 2.893 1.00 96.69 76 LEU A N 1
ATOM 606 C CA . LEU A 1 76 ? -6.263 -1.318 1.802 1.00 96.69 76 LEU A CA 1
ATOM 607 C C . LEU A 1 76 ? -4.838 -1.102 1.272 1.00 96.69 76 LEU A C 1
ATOM 609 O O . LEU A 1 76 ? -4.596 -1.204 0.068 1.00 96.69 76 LEU A O 1
ATOM 613 N N . VAL A 1 77 ? -3.880 -0.850 2.168 1.00 97.00 77 VAL A N 1
ATOM 614 C CA . VAL A 1 77 ? -2.490 -0.589 1.775 1.00 97.00 77 VAL A CA 1
ATOM 615 C C . VAL A 1 77 ? -1.850 -1.835 1.159 1.00 97.00 77 VAL A C 1
ATOM 617 O O . VAL A 1 77 ? -1.271 -1.751 0.081 1.00 97.00 77 VAL A O 1
ATOM 620 N N . LEU A 1 78 ? -1.974 -2.999 1.800 1.00 95.94 78 LEU A N 1
ATOM 621 C CA . LEU A 1 78 ? -1.333 -4.239 1.352 1.00 95.94 78 LEU A CA 1
ATOM 622 C C . LEU A 1 78 ? -1.962 -4.822 0.089 1.00 95.94 78 LEU A C 1
ATOM 624 O O . LEU A 1 78 ? -1.245 -5.264 -0.800 1.00 95.94 78 LEU A O 1
ATOM 628 N N . ARG A 1 79 ? -3.291 -4.848 -0.011 1.00 95.00 79 ARG A N 1
ATOM 629 C CA . ARG A 1 79 ? -3.971 -5.541 -1.112 1.00 95.00 79 ARG A CA 1
ATOM 630 C C . ARG A 1 79 ? -4.249 -4.638 -2.301 1.00 95.00 79 ARG A C 1
ATOM 632 O O . ARG A 1 79 ? -4.465 -5.172 -3.381 1.00 95.00 79 ARG A O 1
ATOM 639 N N . THR A 1 80 ? -4.208 -3.317 -2.127 1.00 95.62 80 THR A N 1
ATOM 640 C CA . THR A 1 80 ? -4.493 -2.358 -3.203 1.00 95.62 80 THR A CA 1
ATOM 641 C C . THR A 1 80 ? -3.324 -1.410 -3.435 1.00 95.62 80 THR A C 1
ATOM 643 O O . THR A 1 80 ? -2.717 -1.454 -4.501 1.00 95.62 80 THR A O 1
ATOM 646 N N . LEU A 1 81 ? -2.957 -0.587 -2.449 1.00 96.25 81 LEU A N 1
ATOM 647 C CA . LEU A 1 81 ? -2.045 0.534 -2.706 1.00 96.25 81 LEU A CA 1
ATOM 648 C C . LEU A 1 81 ? -0.615 0.088 -3.042 1.00 96.25 81 LEU A C 1
ATOM 650 O O . LEU A 1 81 ? -0.008 0.615 -3.968 1.00 96.25 81 LEU A O 1
ATOM 654 N N . PHE A 1 82 ? -0.059 -0.892 -2.327 1.00 94.44 82 PHE A N 1
ATOM 655 C CA . PHE A 1 82 ? 1.261 -1.433 -2.654 1.00 94.44 82 PHE A CA 1
ATOM 656 C C . PHE A 1 82 ? 1.302 -2.081 -4.039 1.00 94.44 82 PHE A C 1
ATOM 658 O O . PHE A 1 82 ? 2.195 -1.725 -4.805 1.00 94.44 82 PHE A O 1
ATOM 665 N N . PRO A 1 83 ? 0.382 -2.995 -4.397 1.00 93.69 83 PRO A N 1
ATOM 666 C CA . PRO A 1 83 ? 0.322 -3.545 -5.746 1.00 93.69 83 PRO A CA 1
ATOM 667 C C . PRO A 1 83 ? 0.269 -2.489 -6.853 1.00 93.69 83 PRO A C 1
ATOM 669 O O . PRO A 1 83 ? 1.051 -2.586 -7.798 1.00 93.69 83 PRO A O 1
ATOM 672 N N . GLU A 1 84 ? -0.581 -1.463 -6.713 1.00 94.56 84 GLU A N 1
ATOM 673 C CA . GLU A 1 84 ? -0.661 -0.343 -7.662 1.00 94.56 84 GLU A CA 1
ATOM 674 C C . GLU A 1 84 ? 0.701 0.353 -7.810 1.00 94.56 84 GLU A C 1
ATOM 676 O O . GLU A 1 84 ? 1.224 0.493 -8.915 1.00 94.56 84 GLU A O 1
ATOM 681 N N . GLN A 1 85 ? 1.340 0.692 -6.688 1.00 92.38 85 GLN A N 1
ATOM 682 C CA . GLN A 1 85 ? 2.619 1.401 -6.688 1.00 92.38 85 GLN A CA 1
ATOM 683 C C . GLN A 1 85 ? 3.806 0.547 -7.158 1.00 92.38 85 GLN A C 1
ATOM 685 O O . GLN A 1 85 ? 4.729 1.063 -7.790 1.00 92.38 85 GLN A O 1
ATOM 690 N N . ILE A 1 86 ? 3.801 -0.762 -6.894 1.00 90.00 86 ILE A N 1
ATOM 691 C CA . ILE A 1 86 ? 4.821 -1.686 -7.408 1.00 90.00 86 ILE A CA 1
ATOM 692 C C . ILE A 1 86 ? 4.668 -1.831 -8.923 1.00 90.00 86 ILE A C 1
ATOM 694 O O . ILE A 1 86 ? 5.669 -1.827 -9.639 1.00 90.00 86 ILE A O 1
ATOM 698 N N . MET A 1 87 ? 3.439 -1.937 -9.430 1.00 89.75 87 MET A N 1
ATOM 699 C CA . M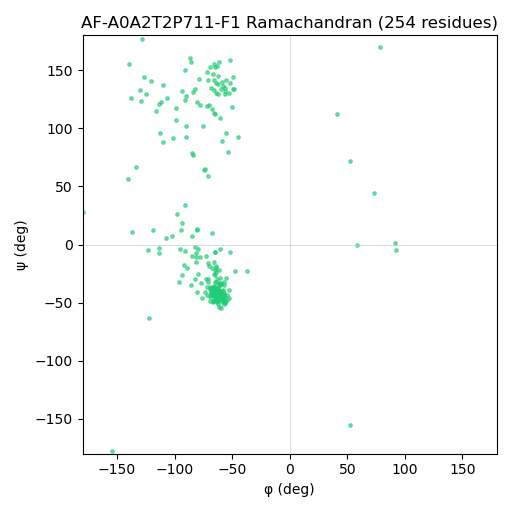ET A 1 87 ? 3.199 -2.029 -10.870 1.00 89.75 87 MET A CA 1
ATOM 700 C C . MET A 1 87 ? 3.566 -0.738 -11.602 1.00 89.75 87 MET A C 1
ATOM 702 O O . MET A 1 87 ? 4.197 -0.806 -12.657 1.00 89.75 87 MET A O 1
ATOM 706 N N . GLU A 1 88 ? 3.256 0.422 -11.024 1.00 90.44 88 GLU A N 1
ATOM 707 C CA . GLU A 1 88 ? 3.693 1.720 -11.543 1.00 90.44 88 GLU A CA 1
ATOM 708 C C . GLU A 1 88 ? 5.219 1.797 -11.642 1.00 90.44 88 GLU A C 1
ATOM 710 O O . GLU A 1 88 ? 5.769 2.086 -12.706 1.00 90.44 88 GLU A O 1
ATOM 715 N N . ASN A 1 89 ? 5.911 1.429 -10.560 1.00 87.00 89 ASN A N 1
ATOM 716 C CA . ASN A 1 89 ? 7.368 1.360 -10.515 1.00 87.00 89 ASN A CA 1
ATOM 717 C C . ASN A 1 89 ? 7.927 0.470 -11.638 1.00 87.00 89 ASN A C 1
ATOM 719 O O . ASN A 1 89 ? 8.843 0.853 -12.368 1.00 87.00 89 ASN A O 1
ATOM 723 N N . ARG A 1 90 ? 7.340 -0.723 -11.803 1.00 83.31 90 ARG A N 1
ATOM 724 C CA . ARG A 1 90 ? 7.730 -1.711 -12.819 1.00 83.31 90 ARG A CA 1
ATOM 725 C C . ARG A 1 90 ? 7.517 -1.194 -14.237 1.00 83.31 90 ARG A C 1
ATOM 727 O O . ARG A 1 90 ? 8.360 -1.460 -15.094 1.00 83.31 90 ARG A O 1
ATOM 734 N N . ARG A 1 91 ? 6.441 -0.441 -14.475 1.00 85.81 91 ARG A N 1
ATOM 735 C CA . ARG A 1 91 ? 6.167 0.214 -15.757 1.00 85.81 91 ARG A CA 1
ATOM 736 C C . ARG A 1 91 ? 7.192 1.304 -16.055 1.00 85.81 91 ARG A C 1
ATOM 738 O O . ARG A 1 91 ? 7.803 1.255 -17.114 1.00 85.81 91 ARG A O 1
ATOM 745 N N . LEU A 1 92 ? 7.454 2.207 -15.108 1.00 82.69 92 LEU A N 1
ATOM 746 C CA . LEU A 1 92 ? 8.457 3.269 -15.264 1.00 82.69 92 LEU A CA 1
ATOM 747 C C . LEU A 1 92 ? 9.846 2.696 -15.584 1.00 82.69 92 LEU A C 1
ATOM 749 O O . LEU A 1 92 ? 10.531 3.180 -16.483 1.00 82.69 92 LEU A O 1
ATOM 753 N N . MET A 1 93 ? 10.247 1.617 -14.904 1.00 77.75 93 MET A N 1
ATOM 754 C CA . MET A 1 93 ? 11.501 0.915 -15.205 1.00 77.75 93 MET A CA 1
ATOM 755 C C . MET A 1 93 ? 11.527 0.330 -16.617 1.00 77.75 93 MET A C 1
ATOM 757 O O . MET A 1 93 ? 12.539 0.435 -17.312 1.00 77.75 93 MET A O 1
ATOM 761 N N . LEU A 1 94 ? 10.432 -0.308 -17.035 1.00 80.12 94 LEU A N 1
ATOM 762 C CA . LEU A 1 94 ? 10.335 -0.868 -18.374 1.00 80.12 94 LEU A CA 1
ATOM 763 C C . LEU A 1 94 ? 10.426 0.234 -19.431 1.00 80.12 94 LEU A C 1
ATOM 765 O O . LEU A 1 94 ? 11.228 0.101 -20.350 1.00 80.12 94 LEU A O 1
ATOM 769 N N . ASP A 1 95 ? 9.677 1.323 -19.256 1.00 80.25 95 ASP A N 1
ATOM 770 C CA . ASP A 1 95 ? 9.652 2.466 -20.170 1.00 80.25 95 ASP A CA 1
ATOM 771 C C . ASP A 1 95 ? 11.048 3.096 -20.299 1.00 80.25 95 ASP A C 1
ATOM 773 O O . ASP A 1 95 ? 11.516 3.377 -21.408 1.00 80.25 95 ASP A O 1
ATOM 777 N N . MET A 1 96 ? 11.767 3.252 -19.182 1.00 76.12 96 MET A N 1
ATOM 778 C CA . MET A 1 96 ? 13.156 3.719 -19.182 1.00 76.12 96 MET A CA 1
ATOM 779 C C . MET A 1 96 ? 14.087 2.766 -19.944 1.00 76.12 96 MET A C 1
ATOM 781 O O . MET A 1 96 ? 14.901 3.219 -20.755 1.00 76.12 96 MET A O 1
ATOM 785 N N . PHE A 1 97 ? 13.956 1.454 -19.729 1.00 75.00 97 PHE A N 1
ATOM 786 C CA . PHE A 1 97 ? 14.765 0.451 -20.421 1.00 75.00 97 PHE A CA 1
ATOM 787 C C . PHE A 1 97 ? 14.492 0.436 -21.932 1.00 75.00 97 PHE A C 1
ATOM 789 O O . PHE A 1 97 ? 15.430 0.461 -22.732 1.00 75.00 97 PHE A O 1
ATOM 796 N N . THR A 1 98 ? 13.220 0.415 -22.344 1.00 77.25 98 THR A N 1
ATOM 797 C CA . THR A 1 98 ? 12.829 0.324 -23.759 1.00 77.25 98 THR A CA 1
ATOM 798 C C . THR A 1 98 ? 13.184 1.579 -24.536 1.00 77.25 98 THR A C 1
ATOM 800 O O . THR A 1 98 ? 13.613 1.478 -25.682 1.00 77.25 98 THR A O 1
ATOM 803 N N . THR A 1 99 ? 13.045 2.754 -23.921 1.00 73.88 99 THR A N 1
ATOM 804 C CA . THR A 1 99 ? 13.318 4.031 -24.595 1.00 73.88 99 THR A CA 1
ATOM 805 C C . THR A 1 99 ? 14.814 4.240 -24.839 1.00 73.88 99 THR A C 1
ATOM 807 O O . THR A 1 99 ? 15.185 4.892 -25.811 1.00 73.88 99 THR A O 1
ATOM 810 N N . ARG A 1 100 ? 15.690 3.688 -23.985 1.00 66.50 100 ARG A N 1
ATOM 811 C CA . ARG A 1 100 ? 17.137 3.982 -24.026 1.00 66.50 100 ARG A CA 1
ATOM 812 C C . ARG A 1 100 ? 18.041 2.815 -24.409 1.00 66.50 100 ARG A C 1
ATOM 814 O O . ARG A 1 100 ? 19.241 3.015 -24.557 1.00 66.50 100 ARG A O 1
ATOM 821 N N . GLY A 1 101 ? 17.488 1.621 -24.608 1.00 56.53 101 GLY A N 1
ATOM 822 C CA . GLY A 1 101 ? 17.986 0.607 -25.540 1.00 56.53 101 GLY A CA 1
ATOM 823 C C . GLY A 1 101 ? 19.412 0.056 -25.399 1.00 56.53 101 GLY A C 1
ATOM 824 O O . GLY A 1 101 ? 19.744 -0.771 -26.239 1.00 56.53 101 GLY A O 1
ATOM 825 N N . ASN A 1 102 ? 20.260 0.471 -24.440 1.00 50.88 102 ASN A N 1
ATOM 826 C CA . ASN A 1 102 ? 21.603 -0.110 -24.216 1.00 50.88 102 ASN A CA 1
ATOM 827 C C . ASN A 1 102 ? 22.437 0.494 -23.062 1.00 50.88 102 ASN A C 1
ATOM 829 O O . ASN A 1 102 ? 23.667 0.476 -23.118 1.00 50.88 102 ASN A O 1
ATOM 833 N N . MET A 1 103 ? 21.845 1.042 -22.000 1.00 50.84 103 MET A N 1
ATOM 834 C CA . MET A 1 103 ? 22.686 1.656 -20.964 1.00 50.84 103 MET A CA 1
ATOM 835 C C . MET A 1 103 ? 23.320 0.608 -20.043 1.00 50.84 103 MET A C 1
ATOM 837 O O . MET A 1 103 ? 22.630 -0.137 -19.354 1.00 50.84 103 MET A O 1
ATOM 841 N N . ALA A 1 104 ? 24.658 0.602 -20.024 1.00 42.62 104 ALA A N 1
ATOM 842 C CA . ALA A 1 104 ? 25.516 -0.047 -19.029 1.00 42.62 104 ALA A CA 1
ATOM 843 C C . ALA A 1 104 ? 25.302 0.497 -17.604 1.00 42.62 104 ALA A C 1
ATOM 845 O O . ALA A 1 104 ? 25.863 -0.027 -16.642 1.00 42.62 104 ALA A O 1
ATOM 846 N N . SER A 1 105 ? 24.449 1.514 -17.460 1.00 45.22 105 SER A N 1
ATOM 847 C CA . SER A 1 105 ? 23.731 1.795 -16.231 1.00 45.22 105 SER A CA 1
ATOM 848 C C . SER A 1 105 ? 22.977 0.526 -15.863 1.00 45.22 105 SER A C 1
ATOM 850 O O . SER A 1 105 ? 21.892 0.259 -16.374 1.00 45.22 105 SER A O 1
ATOM 852 N N . HIS A 1 106 ? 23.576 -0.279 -14.991 1.00 46.25 106 HIS A N 1
ATOM 853 C CA . HIS A 1 106 ? 22.854 -1.189 -14.129 1.00 46.25 106 HIS A CA 1
ATOM 854 C C . HIS A 1 106 ? 21.685 -0.384 -13.556 1.00 46.25 106 HIS A C 1
ATOM 856 O O . HIS A 1 106 ? 21.844 0.311 -12.553 1.00 46.25 106 HIS A O 1
ATOM 862 N N . MET A 1 107 ? 20.520 -0.433 -14.210 1.00 47.09 107 MET A N 1
ATOM 863 C CA . MET A 1 107 ? 19.255 0.045 -13.671 1.00 47.09 107 MET A CA 1
ATOM 864 C C . MET A 1 107 ? 18.866 -0.946 -12.576 1.00 47.09 107 MET A C 1
ATOM 866 O O . MET A 1 107 ? 17.835 -1.600 -12.608 1.00 47.09 107 MET A O 1
ATOM 870 N N . VAL A 1 108 ? 19.740 -1.072 -11.581 1.00 44.84 108 VAL A N 1
ATOM 871 C CA . VAL A 1 108 ? 19.458 -1.574 -10.252 1.00 44.84 108 VAL A CA 1
ATOM 872 C C . VAL A 1 108 ? 18.711 -0.417 -9.590 1.00 44.84 108 VAL A C 1
ATOM 874 O O . VAL A 1 108 ? 19.227 0.266 -8.711 1.00 44.84 108 VAL A O 1
ATOM 877 N N . LEU A 1 109 ? 17.530 -0.091 -10.122 1.00 41.56 109 LEU A N 1
ATOM 878 C CA . LEU A 1 109 ? 16.626 0.911 -9.574 1.00 41.56 109 LEU A CA 1
ATOM 879 C C . LEU A 1 109 ? 15.518 0.163 -8.832 1.00 41.56 109 LEU A C 1
ATOM 881 O O . LEU A 1 109 ? 14.668 -0.483 -9.416 1.00 41.56 109 LEU A O 1
ATOM 885 N N . ARG A 1 110 ? 15.695 -0.068 -7.530 1.00 50.34 110 ARG A N 1
ATOM 886 C CA . ARG A 1 110 ? 15.562 0.862 -6.389 1.00 50.34 110 ARG A CA 1
ATOM 887 C C . ARG A 1 110 ? 14.175 0.877 -5.730 1.00 50.34 110 ARG A C 1
ATOM 889 O O . ARG A 1 110 ? 14.098 1.440 -4.646 1.00 50.34 110 ARG A O 1
ATOM 896 N N . TYR A 1 111 ? 13.137 0.179 -6.210 1.00 43.31 111 TYR A N 1
ATOM 897 C CA . TYR A 1 111 ? 12.117 -0.279 -5.232 1.00 43.31 111 TYR A CA 1
ATOM 898 C C . TYR A 1 111 ? 12.750 -1.316 -4.271 1.00 43.31 111 TYR A C 1
ATOM 900 O O . TYR A 1 111 ? 12.418 -1.402 -3.090 1.00 43.31 111 TYR A O 1
ATOM 908 N N . ASP A 1 112 ? 13.802 -1.991 -4.752 1.00 42.09 112 ASP A N 1
ATOM 909 C CA . ASP A 1 112 ? 14.689 -2.854 -3.979 1.00 42.09 112 ASP A CA 1
ATOM 910 C C . ASP A 1 112 ? 15.778 -2.130 -3.169 1.00 42.09 112 ASP A C 1
ATOM 912 O O . ASP A 1 112 ? 16.654 -2.798 -2.620 1.00 42.09 112 ASP A O 1
ATOM 916 N N . MET A 1 113 ? 15.715 -0.799 -2.985 1.00 38.53 113 MET A N 1
ATOM 917 C CA . MET A 1 113 ? 16.727 -0.096 -2.183 1.00 38.53 113 MET A CA 1
ATOM 918 C C . MET A 1 113 ? 16.910 -0.708 -0.795 1.00 38.53 113 MET A C 1
ATOM 920 O O . MET A 1 113 ? 15.967 -0.982 -0.047 1.00 38.53 113 MET A O 1
ATOM 924 N N . LEU A 1 114 ? 18.189 -0.931 -0.524 1.00 43.56 114 LEU A N 1
ATOM 925 C CA . LEU A 1 114 ? 18.833 -1.437 0.669 1.00 43.56 114 LEU A CA 1
ATOM 926 C C . LEU A 1 114 ? 18.512 -0.535 1.863 1.00 43.56 114 LEU A C 1
ATOM 928 O O . LEU A 1 114 ? 19.252 0.390 2.179 1.00 43.56 114 LEU A O 1
ATOM 932 N N . ARG A 1 115 ? 17.422 -0.820 2.574 1.00 39.75 115 ARG A N 1
ATOM 933 C CA . ARG A 1 115 ? 17.408 -0.507 4.004 1.00 39.75 115 ARG A CA 1
ATOM 934 C C . ARG A 1 115 ? 18.361 -1.498 4.685 1.00 39.75 115 ARG A C 1
ATOM 936 O O . ARG A 1 115 ? 18.381 -2.663 4.295 1.00 39.75 115 ARG A O 1
ATOM 943 N N . MET A 1 116 ? 19.129 -1.071 5.693 1.00 37.88 116 MET A N 1
ATOM 944 C CA . MET A 1 116 ? 20.132 -1.896 6.409 1.00 37.88 116 MET A CA 1
ATOM 945 C C . MET A 1 116 ? 19.639 -3.292 6.843 1.00 37.88 116 MET A C 1
ATOM 947 O O . MET A 1 116 ? 20.437 -4.202 7.027 1.00 37.88 116 MET A O 1
ATOM 951 N N . TRP A 1 117 ? 18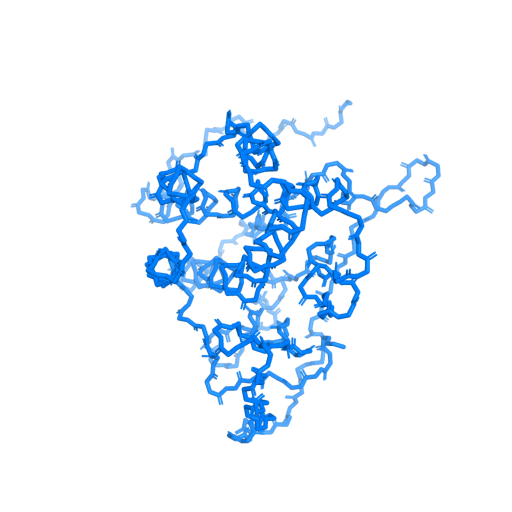.326 -3.489 6.985 1.00 42.31 117 TRP A N 1
ATOM 952 C CA 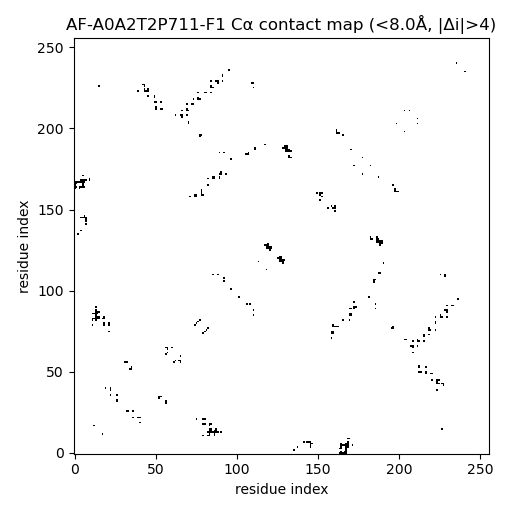. TRP A 1 117 ? 17.718 -4.773 7.334 1.00 42.31 117 TRP A CA 1
ATOM 953 C C . TRP A 1 117 ? 17.575 -5.769 6.162 1.00 42.31 117 TRP A C 1
ATOM 955 O O . TRP A 1 117 ? 17.151 -6.898 6.395 1.00 42.31 117 TRP A O 1
ATOM 965 N N . LYS A 1 118 ? 17.922 -5.389 4.921 1.00 40.72 118 LYS A N 1
ATOM 966 C CA . LYS A 1 118 ? 17.898 -6.245 3.710 1.00 40.72 118 LYS A CA 1
ATOM 967 C C . LYS A 1 118 ? 19.158 -7.098 3.518 1.00 40.72 118 LYS A C 1
ATOM 969 O O . LYS A 1 118 ? 19.334 -7.732 2.481 1.00 40.72 118 LYS A O 1
ATOM 974 N N . MET A 1 119 ? 20.040 -7.106 4.504 1.00 39.50 119 MET A N 1
ATOM 975 C CA . MET A 1 119 ? 21.219 -7.946 4.509 1.00 39.50 119 MET A CA 1
ATOM 976 C C . MET A 1 119 ? 20.940 -9.190 5.362 1.00 39.50 119 MET A C 1
ATOM 978 O O . MET A 1 119 ? 20.676 -9.084 6.558 1.00 39.50 119 MET A O 1
ATOM 982 N N . SER A 1 120 ? 20.974 -10.380 4.753 1.00 43.22 120 SER A N 1
ATOM 983 C CA . SER A 1 120 ? 21.021 -11.636 5.509 1.00 43.22 120 SER A CA 1
ATOM 984 C C . SER A 1 120 ? 22.470 -11.918 5.880 1.00 43.22 120 SER A C 1
ATOM 986 O O . SER A 1 120 ? 23.366 -11.816 5.036 1.00 43.22 120 SER A O 1
ATOM 988 N N . ARG A 1 121 ? 22.717 -12.238 7.150 1.00 43.84 121 ARG A N 1
ATOM 989 C CA . ARG A 1 121 ? 24.063 -12.526 7.639 1.00 43.84 121 ARG A CA 1
ATOM 990 C C . ARG A 1 121 ? 24.463 -13.924 7.166 1.00 43.84 121 ARG A C 1
ATOM 992 O O . ARG A 1 121 ? 24.014 -14.919 7.727 1.00 43.84 121 ARG A O 1
ATOM 999 N N . LYS A 1 122 ? 25.294 -13.995 6.124 1.00 47.81 122 LYS A N 1
ATOM 1000 C CA . LYS A 1 122 ? 25.832 -15.253 5.582 1.00 47.81 122 LYS A CA 1
ATOM 1001 C C . LYS A 1 122 ? 26.958 -15.798 6.467 1.00 47.81 122 LYS A C 1
ATOM 1003 O O . LYS A 1 122 ? 27.106 -17.008 6.605 1.00 47.81 122 LYS A O 1
ATOM 1008 N N . SER A 1 123 ? 27.728 -14.902 7.089 1.00 43.28 123 SER A N 1
ATOM 1009 C CA . SER A 1 123 ? 28.788 -15.204 8.061 1.00 43.28 123 SER A CA 1
ATOM 1010 C C . SER A 1 123 ? 29.019 -14.011 9.003 1.00 43.28 123 SER A C 1
ATOM 1012 O O . SER A 1 123 ? 28.335 -12.992 8.904 1.00 43.28 123 SER A O 1
ATOM 1014 N N . ALA A 1 124 ? 29.984 -14.102 9.926 1.00 51.12 124 ALA A N 1
ATOM 1015 C CA . ALA A 1 124 ? 30.288 -13.011 10.852 1.00 51.12 124 ALA A CA 1
ATOM 1016 C C . ALA A 1 124 ? 30.601 -11.669 10.151 1.00 51.12 124 ALA A C 1
ATOM 1018 O O . ALA A 1 124 ? 30.270 -10.628 10.719 1.00 51.12 124 ALA A O 1
ATOM 1019 N N . GLU A 1 125 ? 31.137 -11.713 8.926 1.00 43.94 125 GLU A N 1
ATOM 1020 C CA . GLU A 1 125 ? 31.676 -10.567 8.176 1.00 43.94 125 GLU A CA 1
ATOM 1021 C C . GLU A 1 125 ? 31.009 -10.353 6.802 1.00 43.94 125 GLU A C 1
ATOM 1023 O O . GLU A 1 125 ? 31.301 -9.370 6.128 1.00 43.94 125 GLU A O 1
ATOM 1028 N N . GLN A 1 126 ? 30.106 -11.244 6.366 1.00 39.09 126 GLN A N 1
ATOM 1029 C CA . GLN A 1 126 ? 29.543 -11.205 5.014 1.00 39.09 126 GLN A CA 1
ATOM 1030 C C . GLN A 1 126 ? 28.014 -11.149 5.009 1.00 39.09 126 GLN A C 1
ATOM 1032 O O . GLN A 1 126 ? 27.323 -11.974 5.615 1.00 39.09 126 GLN A O 1
ATOM 1037 N N . TRP A 1 127 ? 27.500 -10.187 4.251 1.00 44.75 127 TRP A N 1
ATOM 1038 C CA . TRP A 1 127 ? 26.083 -9.930 4.042 1.00 44.75 127 TRP A CA 1
ATOM 1039 C C . TRP A 1 127 ? 25.687 -10.295 2.605 1.00 44.75 127 TRP A C 1
ATOM 1041 O O . TRP A 1 127 ? 26.420 -9.982 1.668 1.00 44.75 127 TRP A O 1
ATOM 1051 N N . GLU A 1 128 ? 24.542 -10.955 2.411 1.00 43.75 128 GLU A N 1
ATOM 1052 C CA . GLU A 1 128 ? 24.033 -11.321 1.079 1.00 43.75 128 GLU A CA 1
ATOM 1053 C C . GLU A 1 128 ? 22.595 -10.828 0.871 1.00 43.75 128 GLU A C 1
ATOM 1055 O O . GLU A 1 128 ? 21.780 -10.814 1.799 1.00 43.75 128 GLU A O 1
ATOM 1060 N N . VAL A 1 129 ? 22.297 -10.419 -0.366 1.00 48.31 129 VAL A N 1
ATOM 1061 C CA . VAL A 1 129 ? 20.965 -9.998 -0.812 1.00 48.31 129 VAL A CA 1
ATOM 1062 C C . VAL A 1 129 ? 20.228 -11.217 -1.372 1.00 48.31 129 VAL A C 1
ATOM 1064 O O . VAL A 1 129 ? 20.717 -11.860 -2.300 1.00 48.31 129 VAL A O 1
ATOM 1067 N N . LEU A 1 130 ? 19.041 -11.530 -0.848 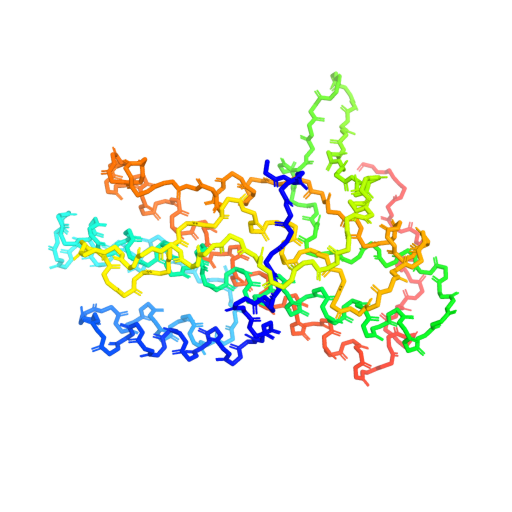1.00 49.31 130 LEU A N 1
ATOM 1068 C CA . LEU A 1 130 ? 18.184 -12.584 -1.402 1.00 49.31 130 LEU A CA 1
ATOM 1069 C C . LEU A 1 130 ? 17.588 -12.109 -2.733 1.00 49.31 130 LEU A C 1
ATOM 1071 O O . LEU A 1 130 ? 16.890 -11.099 -2.789 1.00 49.31 130 LEU A O 1
ATOM 1075 N N . VAL A 1 131 ? 17.893 -12.818 -3.820 1.00 50.72 131 VAL A N 1
ATOM 1076 C CA . VAL A 1 131 ? 17.471 -12.451 -5.179 1.00 50.72 131 VAL A CA 1
ATOM 1077 C C . VAL A 1 131 ? 16.543 -13.524 -5.727 1.00 50.72 131 VAL A C 1
ATOM 1079 O O . VAL A 1 131 ? 16.988 -14.644 -5.980 1.00 50.72 131 VAL A O 1
ATOM 1082 N N . PHE A 1 132 ? 15.280 -13.184 -5.973 1.00 51.50 132 PHE A N 1
ATOM 1083 C CA . PHE A 1 132 ? 14.416 -14.024 -6.786 1.00 51.50 132 PHE A CA 1
ATOM 1084 C C . PHE A 1 132 ? 14.723 -13.762 -8.259 1.00 51.50 132 PHE A C 1
ATOM 1086 O O . PHE A 1 132 ? 14.646 -12.634 -8.759 1.00 51.50 132 PHE A O 1
ATOM 1093 N N . ARG A 1 133 ? 15.087 -14.828 -8.969 1.00 50.31 133 ARG A N 1
ATOM 1094 C CA . ARG A 1 133 ? 15.180 -14.803 -10.421 1.00 50.31 133 ARG A CA 1
ATOM 1095 C C . ARG A 1 133 ? 13.996 -15.590 -10.981 1.00 50.31 133 ARG A C 1
ATOM 1097 O O . ARG A 1 133 ? 13.817 -16.746 -10.593 1.00 50.31 133 ARG A O 1
ATOM 1104 N N . PRO A 1 134 ? 13.189 -15.010 -11.884 1.00 49.91 134 PRO A N 1
ATOM 1105 C CA . PRO A 1 134 ? 12.177 -15.757 -12.616 1.00 49.91 134 PRO A CA 1
ATOM 1106 C C . PRO A 1 134 ? 12.875 -16.629 -13.674 1.00 49.91 134 PRO A C 1
ATOM 1108 O O . PRO A 1 134 ? 12.758 -16.401 -14.872 1.00 49.91 134 PRO A O 1
ATOM 1111 N N . ASP A 1 135 ? 13.668 -17.607 -13.233 1.00 41.94 135 ASP A N 1
ATOM 1112 C CA . ASP A 1 135 ? 14.389 -18.541 -14.110 1.00 41.94 135 ASP A CA 1
ATOM 1113 C C . ASP A 1 135 ? 13.421 -19.506 -14.806 1.00 41.94 135 ASP A C 1
ATOM 1115 O O . ASP A 1 135 ? 13.737 -20.106 -15.832 1.00 41.94 135 ASP A O 1
ATOM 1119 N N . VAL A 1 136 ? 12.215 -19.628 -14.252 1.00 44.56 136 VAL A N 1
ATOM 1120 C CA . VAL A 1 136 ? 11.113 -20.400 -14.803 1.00 44.56 136 VAL A CA 1
ATOM 1121 C C . VAL A 1 136 ? 10.067 -19.404 -15.276 1.00 44.56 136 VAL A C 1
ATOM 1123 O O . VAL A 1 136 ? 9.168 -19.037 -14.528 1.00 44.56 136 VAL A O 1
ATOM 1126 N N . ILE A 1 137 ? 10.187 -18.947 -16.523 1.00 45.84 137 ILE A N 1
ATOM 1127 C CA . ILE A 1 137 ? 9.014 -18.472 -17.259 1.00 45.84 137 ILE A CA 1
ATOM 1128 C C . ILE A 1 137 ? 8.166 -19.731 -17.444 1.00 45.84 137 ILE A C 1
ATOM 1130 O O . ILE A 1 137 ? 8.623 -20.638 -18.150 1.00 45.84 137 ILE A O 1
ATOM 1134 N N . PRO A 1 138 ? 6.976 -19.866 -16.832 1.00 42.88 138 PRO A N 1
ATOM 1135 C CA . PRO A 1 138 ? 6.090 -20.939 -17.229 1.00 42.88 138 PRO A CA 1
ATOM 1136 C C . PRO A 1 138 ? 5.788 -20.692 -18.709 1.00 42.88 138 PRO A C 1
ATOM 1138 O O . PRO A 1 138 ? 5.089 -19.744 -19.048 1.00 42.88 138 PRO A O 1
ATOM 1141 N N . GLN A 1 139 ? 6.331 -21.527 -19.599 1.00 41.59 139 GLN A N 1
ATOM 1142 C CA . GLN A 1 139 ? 5.992 -21.526 -21.028 1.00 41.59 139 GLN A CA 1
ATOM 1143 C C . GLN A 1 139 ? 4.546 -21.979 -21.280 1.00 41.59 139 GLN A C 1
ATOM 1145 O O . GLN A 1 139 ? 4.159 -22.229 -22.420 1.00 41.59 139 GLN A O 1
ATOM 1150 N N . ALA A 1 140 ? 3.742 -22.114 -20.221 1.00 43.75 140 ALA A N 1
ATOM 1151 C CA . ALA A 1 140 ? 2.327 -22.339 -20.365 1.00 43.75 140 ALA A CA 1
ATOM 1152 C C . ALA A 1 140 ? 1.765 -21.188 -21.213 1.00 43.75 140 ALA A C 1
ATOM 1154 O O . ALA A 1 140 ? 2.057 -20.022 -20.917 1.00 43.75 140 ALA A O 1
ATOM 1155 N N . PRO A 1 141 ? 0.998 -21.488 -22.277 1.00 45.56 141 PRO A N 1
ATOM 1156 C CA . PRO A 1 141 ? 0.301 -20.450 -23.018 1.00 45.56 141 PRO A CA 1
ATOM 1157 C C . PRO A 1 141 ? -0.441 -19.568 -22.017 1.00 45.56 141 PRO A C 1
ATOM 1159 O O . PRO A 1 141 ? -0.912 -20.081 -21.001 1.00 45.56 141 PRO A O 1
ATOM 1162 N N . LEU A 1 142 ? -0.507 -18.262 -22.298 1.00 51.25 142 LEU A N 1
ATOM 1163 C CA . LEU A 1 142 ? -1.345 -17.290 -21.594 1.00 51.25 142 LEU A CA 1
ATOM 1164 C C . LEU A 1 142 ? -2.787 -17.807 -21.606 1.00 51.25 142 LEU A C 1
ATOM 1166 O O . LEU A 1 142 ? -3.577 -17.423 -22.462 1.00 51.25 142 LEU A O 1
ATOM 1170 N N . GLN A 1 143 ? -3.120 -18.752 -20.729 1.00 46.91 143 GLN A N 1
ATOM 1171 C CA . GLN A 1 143 ? -4.475 -19.227 -20.603 1.00 46.91 143 GLN A CA 1
ATOM 1172 C C . GLN A 1 143 ? -5.233 -18.065 -19.966 1.00 46.91 143 GLN A C 1
ATOM 1174 O O . GLN A 1 143 ? -4.860 -17.623 -18.878 1.00 46.91 143 GLN A O 1
ATOM 1179 N N . PRO A 1 144 ? -6.261 -17.532 -20.642 1.00 50.91 144 PRO A N 1
ATOM 1180 C CA . PRO A 1 144 ? -7.036 -16.401 -20.142 1.00 50.91 144 PRO A CA 1
ATOM 1181 C C . PRO A 1 144 ? -7.811 -16.734 -18.858 1.00 50.91 144 PRO A C 1
ATOM 1183 O O . PRO A 1 144 ? -8.382 -15.846 -18.238 1.00 50.91 144 PRO A O 1
ATOM 1186 N N . SER A 1 145 ? -7.817 -17.994 -18.424 1.00 52.69 145 SER A N 1
ATOM 1187 C CA . SER A 1 145 ? -8.302 -18.394 -17.111 1.00 52.69 145 SER A CA 1
ATOM 1188 C C . SER A 1 145 ? -7.189 -18.237 -16.075 1.00 52.69 145 SER A C 1
ATOM 1190 O O . SER A 1 145 ? -6.560 -19.214 -15.660 1.00 52.69 145 SER A O 1
ATOM 1192 N N . GLY A 1 146 ? -6.963 -16.999 -15.625 1.00 52.78 146 GLY A N 1
ATOM 1193 C CA . GLY A 1 146 ? -6.457 -16.810 -14.266 1.00 52.78 146 GLY A CA 1
ATOM 1194 C C . GLY A 1 146 ? -7.348 -17.580 -13.275 1.00 52.78 146 GLY A C 1
ATOM 1195 O O . GLY A 1 146 ? -8.489 -17.915 -13.620 1.00 52.78 146 GLY A O 1
ATOM 1196 N N . PRO A 1 147 ? -6.861 -17.909 -12.066 1.00 54.31 147 PRO A N 1
ATOM 1197 C CA . PRO A 1 147 ? -7.746 -18.447 -11.037 1.00 54.31 147 PRO A CA 1
ATOM 1198 C C . PRO A 1 147 ? -8.992 -17.544 -10.942 1.00 54.31 147 PRO A C 1
ATOM 1200 O O . PRO A 1 147 ? -8.826 -16.320 -10.995 1.00 54.31 147 PRO A O 1
ATOM 1203 N N . PRO A 1 148 ? -10.213 -18.118 -10.899 1.00 57.16 148 PRO A N 1
ATOM 1204 C CA . PRO A 1 148 ? -11.438 -17.329 -10.842 1.00 57.16 148 PRO A CA 1
ATOM 1205 C C . PRO A 1 148 ? -11.320 -16.320 -9.706 1.00 57.16 148 PRO A C 1
ATOM 1207 O O . PRO A 1 148 ? -10.767 -16.654 -8.654 1.00 57.16 148 PRO A O 1
ATOM 1210 N N . GLU A 1 149 ? -11.794 -15.095 -9.949 1.00 59.12 149 GLU A N 1
ATOM 1211 C CA . GLU A 1 149 ? -11.816 -14.056 -8.926 1.00 59.12 149 GLU A CA 1
ATOM 1212 C C . GLU A 1 149 ? -12.456 -14.664 -7.672 1.00 59.12 149 GLU A C 1
ATOM 1214 O O . GLU A 1 149 ? -13.573 -15.192 -7.756 1.00 59.12 149 GLU A O 1
ATOM 1219 N N . PRO A 1 150 ? -11.716 -14.739 -6.552 1.00 63.44 150 PRO A N 1
ATOM 1220 C CA . PRO A 1 150 ? -12.246 -15.370 -5.360 1.00 63.44 150 PRO A CA 1
ATOM 1221 C C . PRO A 1 150 ? -13.527 -14.631 -4.959 1.00 63.44 150 PRO A C 1
ATOM 1223 O O . PRO A 1 150 ? -13.593 -13.406 -5.093 1.00 63.44 150 PRO A O 1
ATOM 1226 N N . PRO A 1 151 ? -14.564 -15.368 -4.526 1.00 65.38 151 PRO A N 1
ATOM 1227 C CA . PRO A 1 151 ? -15.847 -14.768 -4.208 1.00 65.38 151 PRO A CA 1
ATOM 1228 C C . PRO A 1 151 ? -15.656 -13.654 -3.170 1.00 65.38 151 PRO A C 1
ATOM 1230 O O . PRO A 1 151 ? -14.825 -13.813 -2.269 1.00 65.38 151 PRO A O 1
ATOM 1233 N N . PRO A 1 152 ? -16.397 -12.537 -3.289 1.00 65.81 152 PRO A N 1
ATOM 1234 C CA . PRO A 1 152 ? -16.295 -11.440 -2.340 1.00 65.81 152 PRO A CA 1
ATOM 1235 C C . PRO A 1 152 ? -16.562 -11.962 -0.929 1.00 65.81 152 PRO A C 1
ATOM 1237 O O . PRO A 1 152 ? -17.527 -12.696 -0.700 1.00 65.81 152 PRO A O 1
ATOM 1240 N N . ASP A 1 153 ? -15.684 -11.597 0.001 1.00 74.31 153 ASP A N 1
ATOM 1241 C CA . ASP A 1 153 ? -15.819 -11.981 1.397 1.00 74.31 153 ASP A CA 1
ATOM 1242 C C . ASP A 1 153 ? -17.044 -11.264 1.990 1.00 74.31 153 ASP A C 1
ATOM 1244 O O . ASP A 1 153 ? -17.055 -10.030 2.053 1.00 74.31 153 ASP A O 1
ATOM 1248 N N . PRO A 1 154 ? -18.088 -11.991 2.432 1.00 74.94 154 PRO A N 1
ATOM 1249 C CA . PRO A 1 154 ? -19.278 -11.368 3.000 1.00 74.94 154 PRO A CA 1
ATOM 1250 C C . PRO A 1 154 ? -18.989 -10.602 4.298 1.00 74.94 154 PRO A C 1
ATOM 1252 O O . PRO A 1 154 ? -19.785 -9.746 4.681 1.00 74.94 154 PRO A O 1
ATOM 1255 N N . THR A 1 155 ? -17.881 -10.901 4.984 1.00 79.88 155 THR A N 1
ATOM 1256 C CA . THR A 1 155 ? -17.473 -10.211 6.214 1.00 79.88 155 THR A CA 1
ATOM 1257 C C . THR A 1 155 ? -16.735 -8.903 5.936 1.00 79.88 155 THR A C 1
ATOM 1259 O O . THR A 1 155 ? -16.878 -7.947 6.699 1.00 79.88 155 THR A O 1
ATOM 1262 N N . HIS A 1 156 ? -16.028 -8.826 4.807 1.00 84.19 156 HIS A N 1
ATOM 1263 C CA . HIS A 1 156 ? -15.258 -7.662 4.378 1.00 84.19 156 HIS A CA 1
ATOM 1264 C C . HIS A 1 156 ? -15.538 -7.339 2.898 1.00 84.19 156 HIS A C 1
ATOM 1266 O O . HIS A 1 156 ? -14.639 -7.445 2.061 1.00 84.19 156 HIS A O 1
ATOM 1272 N N . PRO A 1 157 ? -16.770 -6.910 2.550 1.00 81.00 157 PRO A N 1
ATOM 1273 C CA . PRO A 1 157 ? -17.208 -6.765 1.155 1.00 81.00 157 PRO A CA 1
ATOM 1274 C C . PRO A 1 157 ? -16.432 -5.695 0.377 1.00 81.00 157 PRO A C 1
ATOM 1276 O O . PRO A 1 157 ? -16.389 -5.714 -0.849 1.00 81.00 157 PRO A O 1
ATOM 1279 N N . ASP A 1 158 ? -15.819 -4.756 1.096 1.00 80.50 158 ASP A N 1
ATOM 1280 C CA . ASP A 1 158 ? -15.066 -3.640 0.533 1.00 80.50 158 ASP A CA 1
ATOM 1281 C C . ASP A 1 158 ? -13.559 -3.911 0.443 1.00 80.50 158 ASP A C 1
ATOM 1283 O O . ASP A 1 158 ? -12.806 -3.076 -0.064 1.00 80.50 158 ASP A O 1
ATOM 1287 N N . ARG A 1 159 ? -13.105 -5.062 0.950 1.00 87.44 159 ARG A N 1
ATOM 1288 C CA . ARG A 1 159 ? -11.701 -5.455 0.968 1.00 87.44 159 ARG A CA 1
ATOM 1289 C C . ARG A 1 159 ? -11.407 -6.301 -0.262 1.00 87.44 159 ARG A C 1
ATOM 1291 O O . ARG A 1 159 ? -12.104 -7.267 -0.557 1.00 87.44 159 ARG A O 1
ATOM 1298 N N . ARG A 1 160 ? -10.319 -5.980 -0.963 1.00 89.31 160 ARG A N 1
ATOM 1299 C CA . ARG A 1 160 ? -9.835 -6.846 -2.040 1.00 89.31 160 ARG A CA 1
ATOM 1300 C C . ARG A 1 160 ? -9.448 -8.217 -1.453 1.00 89.31 160 ARG A C 1
ATOM 1302 O O . ARG A 1 160 ? -8.837 -8.260 -0.380 1.00 89.31 160 ARG A O 1
ATOM 1309 N N . PRO A 1 161 ? -9.780 -9.335 -2.110 1.00 89.69 161 PRO A N 1
ATOM 1310 C CA . PRO A 1 161 ? -9.409 -10.657 -1.620 1.00 89.69 161 PRO A CA 1
ATOM 1311 C C . PRO A 1 161 ? -7.889 -10.881 -1.640 1.00 89.69 161 PRO A C 1
ATOM 1313 O O . PRO A 1 161 ? -7.159 -10.261 -2.418 1.00 89.69 161 PRO A O 1
ATOM 1316 N N . LEU A 1 162 ? -7.407 -11.783 -0.779 1.00 90.88 162 LEU A N 1
ATOM 1317 C CA . LEU A 1 162 ? -5.999 -12.175 -0.747 1.00 90.88 162 LEU A CA 1
ATOM 1318 C C . LEU A 1 162 ? -5.599 -12.862 -2.058 1.00 90.88 162 LEU A C 1
ATOM 1320 O O . LEU A 1 162 ? -6.230 -13.818 -2.508 1.00 90.88 162 LEU A O 1
ATOM 1324 N N . MET A 1 163 ? -4.493 -12.407 -2.638 1.00 88.00 163 MET A N 1
ATOM 1325 C CA . MET A 1 163 ? -3.995 -12.891 -3.916 1.00 88.00 163 MET A CA 1
ATOM 1326 C C . MET A 1 163 ? -2.675 -13.649 -3.729 1.00 88.00 163 MET A C 1
ATOM 1328 O O . MET A 1 163 ? -1.597 -13.064 -3.704 1.00 88.00 163 MET A O 1
ATOM 1332 N N . LEU A 1 164 ? -2.726 -14.980 -3.628 1.00 86.62 164 LEU A N 1
ATOM 1333 C CA . LEU A 1 164 ? -1.522 -15.800 -3.390 1.00 86.62 164 LEU A CA 1
ATOM 1334 C C . LEU A 1 164 ? -0.499 -15.730 -4.538 1.00 86.62 164 LEU A C 1
ATOM 1336 O O . LEU A 1 164 ? 0.695 -15.971 -4.345 1.00 86.62 164 LEU A O 1
ATOM 1340 N N . ASN A 1 165 ? -0.963 -15.402 -5.743 1.00 82.94 165 ASN A N 1
ATOM 1341 C CA . ASN A 1 165 ? -0.156 -15.165 -6.936 1.00 82.94 165 ASN A CA 1
ATOM 1342 C C . ASN A 1 165 ? 0.099 -13.662 -7.185 1.00 82.94 165 ASN A C 1
ATOM 1344 O O . ASN A 1 165 ? 0.317 -13.256 -8.330 1.00 82.94 165 ASN A O 1
ATOM 1348 N N . ILE A 1 166 ? 0.080 -12.829 -6.136 1.00 86.75 166 ILE A N 1
ATOM 1349 C CA . ILE A 1 166 ? 0.287 -11.379 -6.251 1.00 86.75 166 ILE A CA 1
ATOM 1350 C C . ILE A 1 166 ? 1.623 -11.052 -6.917 1.00 86.75 166 ILE A C 1
ATOM 1352 O O . ILE A 1 166 ? 1.661 -10.325 -7.903 1.00 86.75 166 ILE A O 1
ATOM 1356 N N . TRP A 1 167 ? 2.710 -11.668 -6.456 1.00 84.31 167 TRP A N 1
ATOM 1357 C CA . TRP A 1 167 ? 4.054 -11.410 -6.960 1.00 84.31 167 TRP A CA 1
ATOM 1358 C C . TRP A 1 167 ? 4.236 -11.686 -8.457 1.00 84.31 167 TRP A C 1
ATOM 1360 O O . TRP A 1 167 ? 4.629 -10.768 -9.176 1.00 84.31 167 TRP A O 1
ATOM 1370 N N . PRO A 1 168 ? 3.919 -12.883 -8.988 1.00 78.69 168 PRO A N 1
ATOM 1371 C CA . PRO A 1 168 ? 3.994 -13.109 -10.431 1.00 78.69 168 PRO A CA 1
ATOM 1372 C C . PRO A 1 168 ? 3.041 -12.199 -11.223 1.00 78.69 168 PRO A C 1
ATOM 1374 O O . PRO A 1 168 ? 3.291 -11.952 -12.400 1.00 78.69 168 PRO A O 1
ATOM 1377 N N . THR A 1 169 ? 1.987 -11.665 -10.599 1.00 82.94 169 THR A N 1
ATOM 1378 C CA . THR A 1 169 ? 1.075 -10.706 -11.238 1.00 82.94 169 THR A CA 1
ATOM 1379 C C . THR A 1 169 ? 1.672 -9.305 -11.336 1.00 82.94 169 THR A C 1
ATOM 1381 O O . THR A 1 169 ? 1.622 -8.719 -12.413 1.00 82.94 169 THR A O 1
ATOM 1384 N N . ILE A 1 170 ? 2.271 -8.784 -10.262 1.00 85.56 170 ILE A N 1
ATOM 1385 C CA . ILE A 1 170 ? 2.762 -7.394 -10.214 1.00 85.56 170 ILE A CA 1
ATOM 1386 C C . ILE A 1 170 ? 4.212 -7.224 -10.691 1.00 85.56 170 ILE A C 1
ATOM 1388 O O . ILE A 1 170 ? 4.617 -6.117 -11.032 1.00 85.56 170 ILE A O 1
ATOM 1392 N N . LEU A 1 171 ? 5.014 -8.297 -10.707 1.00 78.19 171 LEU A N 1
ATOM 1393 C CA . LEU A 1 171 ? 6.433 -8.242 -11.093 1.00 78.19 171 LEU A CA 1
ATOM 1394 C C . LEU A 1 171 ? 6.682 -8.548 -12.568 1.00 78.19 171 LEU A C 1
ATOM 1396 O O . LEU A 1 171 ? 7.711 -8.139 -13.109 1.00 78.19 171 LEU A O 1
ATOM 1400 N N . MET A 1 172 ? 5.797 -9.317 -13.204 1.00 68.88 172 MET A N 1
ATOM 1401 C CA . MET A 1 172 ? 5.985 -9.708 -14.596 1.00 68.88 172 MET A CA 1
ATOM 1402 C C . MET A 1 172 ? 5.896 -8.472 -15.495 1.00 68.88 172 MET A C 1
ATOM 1404 O O . MET A 1 172 ? 4.949 -7.696 -15.359 1.00 68.88 172 MET A O 1
ATOM 1408 N N . PRO A 1 173 ? 6.839 -8.292 -16.438 1.00 62.44 173 PRO A N 1
ATOM 1409 C CA . PRO A 1 173 ? 6.794 -7.167 -17.354 1.00 62.44 173 PRO A CA 1
ATOM 1410 C C . PRO A 1 173 ? 5.460 -7.163 -18.106 1.00 62.44 173 PRO A C 1
ATOM 1412 O O . PRO A 1 173 ? 4.983 -8.195 -18.591 1.00 62.44 173 PRO A O 1
ATOM 1415 N N . LEU A 1 174 ? 4.861 -5.975 -18.186 1.00 62.22 174 LEU A N 1
ATOM 1416 C CA . LEU A 1 174 ? 3.549 -5.729 -18.791 1.00 62.22 174 LEU A CA 1
ATOM 1417 C C . LEU A 1 174 ? 3.524 -5.997 -20.305 1.00 62.22 174 LEU A C 1
ATOM 1419 O O . LEU A 1 174 ? 2.463 -5.962 -20.922 1.00 62.22 174 LEU A O 1
ATOM 1423 N N . VAL A 1 175 ? 4.682 -6.273 -20.911 1.00 54.53 175 VAL A N 1
ATOM 1424 C CA . VAL A 1 175 ? 4.865 -6.310 -22.360 1.00 54.53 175 VAL A CA 1
ATOM 1425 C C . VAL A 1 175 ? 5.539 -7.613 -22.794 1.00 54.53 175 VAL A C 1
ATOM 1427 O O . VAL A 1 175 ? 6.652 -7.917 -22.371 1.00 54.53 175 VAL A O 1
ATOM 1430 N N . GLY A 1 176 ? 4.873 -8.338 -23.700 1.00 60.12 176 GLY A N 1
ATOM 1431 C CA . GLY A 1 176 ? 5.448 -9.366 -24.578 1.00 60.12 176 GLY A CA 1
ATOM 1432 C C . GLY A 1 176 ? 6.269 -10.486 -23.922 1.00 60.12 176 GLY A C 1
ATOM 1433 O O . GLY A 1 176 ? 6.077 -10.842 -22.763 1.00 60.12 176 GLY A O 1
ATOM 1434 N N . ASN A 1 177 ? 7.174 -11.066 -24.719 1.00 63.84 177 ASN A N 1
ATOM 1435 C CA . ASN A 1 177 ? 8.175 -12.033 -24.268 1.00 63.84 177 ASN A CA 1
ATOM 1436 C C . ASN A 1 177 ? 9.443 -11.267 -23.850 1.00 63.84 177 ASN A C 1
ATOM 1438 O O . ASN A 1 177 ? 10.196 -10.835 -24.729 1.00 63.84 177 ASN A O 1
ATOM 1442 N N . PRO A 1 178 ? 9.693 -11.060 -22.545 1.00 67.81 178 PRO A N 1
ATOM 1443 C CA . PRO A 1 178 ? 10.832 -10.272 -22.095 1.00 67.81 178 PRO A CA 1
ATOM 1444 C C . PRO A 1 178 ? 12.156 -10.952 -22.455 1.00 67.81 178 PRO A C 1
ATOM 1446 O O . PRO A 1 178 ? 12.303 -12.172 -22.357 1.00 67.81 178 PRO A O 1
ATOM 1449 N N . THR A 1 179 ? 13.152 -10.159 -22.855 1.00 70.56 179 THR A N 1
ATOM 1450 C CA . THR A 1 179 ? 14.496 -10.688 -23.120 1.00 70.56 179 THR A CA 1
ATOM 1451 C C . THR A 1 179 ? 15.164 -11.125 -21.814 1.00 70.56 179 THR A C 1
ATOM 1453 O O . THR A 1 179 ? 14.909 -10.571 -20.743 1.00 70.56 179 THR A O 1
ATOM 1456 N N . ARG A 1 180 ? 16.091 -12.089 -21.887 1.00 70.75 180 ARG A N 1
ATOM 1457 C CA . ARG A 1 180 ? 16.875 -12.527 -20.717 1.00 70.75 180 ARG A CA 1
ATOM 1458 C C . ARG A 1 180 ? 17.645 -11.373 -20.059 1.00 70.75 180 ARG A C 1
ATOM 1460 O O . ARG A 1 180 ? 17.821 -11.383 -18.845 1.00 70.75 180 ARG A O 1
ATOM 1467 N N . ASN A 1 181 ? 18.084 -10.388 -20.847 1.00 72.12 181 ASN A N 1
ATOM 1468 C CA . ASN A 1 181 ? 18.744 -9.191 -20.329 1.00 72.12 181 ASN A CA 1
ATOM 1469 C C . ASN A 1 181 ? 17.768 -8.334 -19.509 1.00 72.12 181 ASN A C 1
ATOM 1471 O O . ASN A 1 181 ? 18.063 -8.019 -18.361 1.00 72.12 181 ASN A O 1
ATOM 1475 N N . LEU A 1 182 ? 16.572 -8.059 -20.044 1.00 70.69 182 LEU A N 1
ATOM 1476 C CA . LEU A 1 182 ? 15.522 -7.323 -19.334 1.00 70.69 182 LEU A CA 1
ATOM 1477 C C . LEU A 1 182 ? 15.144 -8.007 -18.012 1.00 70.69 182 LEU A C 1
ATOM 1479 O O . LEU A 1 182 ? 15.134 -7.363 -16.968 1.00 70.69 182 LEU A O 1
ATOM 1483 N N . LEU A 1 183 ? 14.928 -9.327 -18.027 1.00 70.31 183 LEU A N 1
ATOM 1484 C CA . LEU A 1 183 ? 14.677 -10.107 -16.805 1.00 70.31 183 LEU A CA 1
ATOM 1485 C C . LEU A 1 183 ? 15.853 -10.053 -15.820 1.00 70.31 183 LEU A C 1
ATOM 1487 O O . LEU A 1 183 ? 15.664 -10.081 -14.607 1.00 70.31 183 LEU A O 1
ATOM 1491 N N . GLY A 1 184 ? 17.077 -9.971 -16.343 1.00 68.19 184 GLY A N 1
ATOM 1492 C CA . GLY A 1 184 ? 18.296 -9.817 -15.562 1.00 68.19 184 GLY A CA 1
ATOM 1493 C C . GLY A 1 184 ? 18.380 -8.485 -14.812 1.00 68.19 184 GLY A C 1
ATOM 1494 O O . GLY A 1 184 ? 18.907 -8.475 -13.697 1.00 68.19 184 GLY A O 1
ATOM 1495 N N . GLN A 1 185 ? 17.861 -7.409 -15.413 1.00 69.44 185 GLN A N 1
ATOM 1496 C CA . GLN A 1 185 ? 17.826 -6.056 -14.844 1.00 69.44 185 GLN A CA 1
ATOM 1497 C C . GLN A 1 185 ? 16.601 -5.836 -13.946 1.00 69.44 185 GLN A C 1
ATOM 1499 O O . GLN A 1 185 ? 16.701 -5.192 -12.911 1.00 69.44 185 GLN A O 1
ATOM 1504 N N . MET A 1 186 ? 15.458 -6.441 -14.278 1.00 69.75 186 MET A N 1
ATOM 1505 C CA . MET A 1 186 ? 14.203 -6.320 -13.528 1.00 69.75 186 MET A CA 1
ATOM 1506 C C . MET A 1 186 ? 14.038 -7.397 -12.444 1.00 69.75 186 MET A C 1
ATOM 1508 O O . MET A 1 186 ? 12.918 -7.837 -12.175 1.00 69.75 186 MET A O 1
ATOM 1512 N N . LYS A 1 187 ? 15.120 -7.838 -11.796 1.00 69.75 187 LYS A N 1
ATOM 1513 C CA . LYS A 1 187 ? 15.015 -8.838 -10.719 1.00 69.75 187 LYS A CA 1
ATOM 1514 C C . LYS A 1 187 ? 14.165 -8.316 -9.560 1.00 69.75 187 LYS A C 1
ATOM 1516 O O . LYS A 1 187 ? 13.958 -7.113 -9.399 1.00 69.75 187 LYS A O 1
ATOM 1521 N N . HIS A 1 188 ? 13.622 -9.245 -8.787 1.00 72.62 188 HIS A N 1
ATOM 1522 C CA . HIS A 1 188 ? 12.939 -8.927 -7.544 1.00 72.62 188 HIS A CA 1
ATOM 1523 C C . HIS A 1 188 ? 13.775 -9.457 -6.393 1.00 72.62 188 HIS A C 1
ATOM 1525 O O . HIS A 1 188 ? 14.107 -10.642 -6.356 1.00 72.62 188 HIS A O 1
ATOM 1531 N N . HIS A 1 189 ? 14.166 -8.579 -5.483 1.00 68.69 189 HIS A N 1
ATOM 1532 C CA . HIS A 1 189 ? 14.801 -8.978 -4.245 1.00 68.69 189 HIS A CA 1
ATOM 1533 C C . HIS A 1 189 ? 13.723 -9.182 -3.193 1.00 68.69 189 HIS A C 1
ATOM 1535 O O . HIS A 1 189 ? 12.888 -8.310 -2.971 1.00 68.69 189 HIS A O 1
ATOM 1541 N N . CYS A 1 190 ? 13.738 -10.346 -2.552 1.00 65.62 190 CYS A N 1
ATOM 1542 C CA . CYS A 1 190 ? 12.742 -10.641 -1.536 1.00 65.62 190 CYS A CA 1
ATOM 1543 C C . CYS A 1 190 ? 12.958 -9.742 -0.317 1.00 65.62 190 CYS A C 1
ATOM 1545 O O . CYS A 1 190 ? 14.082 -9.562 0.164 1.00 65.62 190 CYS A O 1
ATOM 1547 N N . THR A 1 191 ? 11.872 -9.181 0.193 1.00 69.50 191 THR A N 1
ATOM 1548 C CA . THR A 1 191 ? 11.852 -8.255 1.323 1.00 69.50 191 THR A CA 1
ATOM 1549 C C . THR A 1 191 ? 10.839 -8.707 2.378 1.00 69.50 191 THR A C 1
ATOM 1551 O O . THR A 1 191 ? 10.103 -9.667 2.197 1.00 69.50 191 THR A O 1
ATOM 1554 N N . ARG A 1 192 ? 10.751 -7.983 3.501 1.00 72.56 192 ARG A N 1
ATOM 1555 C CA . ARG A 1 192 ? 9.673 -8.195 4.484 1.00 72.56 192 ARG A CA 1
ATOM 1556 C C . ARG A 1 192 ? 8.297 -7.804 3.947 1.00 72.56 192 ARG A C 1
ATOM 1558 O O . ARG A 1 192 ? 7.300 -8.251 4.503 1.00 72.56 192 ARG A O 1
ATOM 1565 N N . LEU A 1 193 ? 8.235 -6.967 2.908 1.00 78.62 193 LEU A N 1
ATOM 1566 C CA . LEU A 1 193 ? 6.970 -6.624 2.266 1.00 78.62 193 LEU A CA 1
ATOM 1567 C C . LEU A 1 193 ? 6.331 -7.871 1.637 1.00 78.62 193 LEU A C 1
ATOM 1569 O O . LEU A 1 193 ? 5.114 -7.980 1.621 1.00 78.62 193 LEU A O 1
ATOM 1573 N N . ASP A 1 194 ? 7.137 -8.837 1.199 1.00 81.88 194 ASP A N 1
ATOM 1574 C CA . ASP A 1 194 ? 6.699 -10.106 0.618 1.00 81.88 194 ASP A CA 1
ATOM 1575 C C . ASP A 1 194 ? 5.858 -10.931 1.565 1.00 81.88 194 ASP A C 1
ATOM 1577 O O . ASP A 1 194 ? 4.790 -11.398 1.171 1.00 81.88 194 ASP A O 1
ATOM 1581 N N . ASP A 1 195 ? 6.299 -11.039 2.812 1.00 83.88 195 ASP A N 1
ATOM 1582 C CA . ASP A 1 195 ? 5.526 -11.708 3.846 1.00 83.88 195 ASP A CA 1
ATOM 1583 C C . ASP A 1 195 ? 4.276 -10.887 4.189 1.00 83.88 195 ASP A C 1
ATOM 1585 O O . ASP A 1 195 ? 3.200 -11.441 4.394 1.00 83.88 195 ASP A O 1
ATOM 1589 N N . MET A 1 196 ? 4.385 -9.551 4.190 1.00 88.81 196 MET A N 1
ATOM 1590 C CA . MET A 1 196 ? 3.254 -8.672 4.495 1.00 88.81 196 MET A CA 1
ATOM 1591 C C . MET A 1 196 ? 2.138 -8.746 3.444 1.00 88.81 196 MET A C 1
ATOM 1593 O O . MET A 1 196 ? 0.969 -8.769 3.810 1.00 88.81 196 MET A O 1
ATOM 1597 N N . LEU A 1 197 ? 2.455 -8.830 2.149 1.00 89.75 197 LEU A N 1
ATOM 1598 C CA . LEU A 1 197 ? 1.443 -8.962 1.088 1.00 89.75 197 LEU A CA 1
ATOM 1599 C C . LEU A 1 197 ? 0.671 -10.291 1.150 1.00 89.75 197 LEU A C 1
ATOM 1601 O O . LEU A 1 197 ? -0.375 -10.418 0.514 1.00 89.75 197 LEU A O 1
ATOM 1605 N N . LEU A 1 198 ? 1.180 -11.271 1.899 1.00 90.56 198 LEU A N 1
ATOM 1606 C CA . LEU A 1 198 ? 0.583 -12.595 2.060 1.00 90.56 198 LEU A CA 1
ATOM 1607 C C . LEU A 1 198 ? -0.157 -12.771 3.394 1.00 90.56 198 LEU A C 1
ATOM 1609 O O . LEU A 1 198 ? -0.605 -13.876 3.695 1.00 90.56 198 LEU A O 1
ATOM 1613 N N . LEU A 1 199 ? -0.310 -11.697 4.175 1.00 94.12 199 LEU A N 1
ATOM 1614 C CA . LEU A 1 199 ? -1.041 -11.728 5.439 1.00 94.12 199 LEU A CA 1
ATOM 1615 C C . LEU A 1 199 ? -2.514 -12.096 5.228 1.00 94.12 199 LEU A C 1
ATOM 1617 O O . LEU A 1 199 ? -3.227 -11.496 4.413 1.00 94.12 199 LEU A O 1
ATOM 1621 N N . THR A 1 200 ? -2.964 -13.072 6.012 1.00 93.94 200 THR A N 1
ATOM 1622 C CA . THR A 1 200 ? -4.357 -13.536 6.042 1.00 93.94 200 THR A CA 1
ATOM 1623 C C . THR A 1 200 ? -5.198 -12.692 6.991 1.00 93.94 200 THR A C 1
ATOM 1625 O O . THR A 1 200 ? -4.675 -12.053 7.909 1.00 93.94 200 THR A O 1
ATOM 1628 N N . ASP A 1 201 ? -6.511 -12.683 6.772 1.00 93.62 201 ASP A N 1
ATOM 1629 C CA . ASP A 1 201 ? -7.460 -11.970 7.625 1.00 93.62 201 ASP A CA 1
ATOM 1630 C C . ASP A 1 201 ? -7.419 -12.519 9.062 1.00 93.62 201 ASP A C 1
ATOM 1632 O O . ASP A 1 201 ? -7.368 -11.745 10.018 1.00 93.62 201 ASP A O 1
ATOM 1636 N N . GLU A 1 202 ? -7.315 -13.841 9.225 1.00 94.25 202 GLU A N 1
ATOM 1637 C CA . GLU A 1 202 ? -7.233 -14.515 10.524 1.00 94.25 202 GLU A CA 1
ATOM 1638 C C . GLU A 1 202 ? -5.955 -14.159 11.288 1.00 94.25 202 GLU A C 1
ATOM 1640 O O . GLU A 1 202 ? -5.994 -13.923 12.499 1.00 94.25 202 GLU A O 1
ATOM 1645 N N . GLU A 1 203 ? -4.816 -14.102 10.590 1.00 96.06 203 GLU A N 1
ATOM 1646 C CA . GLU A 1 203 ? -3.541 -13.741 11.208 1.00 96.06 203 GLU A CA 1
ATOM 1647 C C . GLU A 1 203 ? -3.587 -12.317 11.762 1.00 96.06 203 GLU A C 1
ATOM 1649 O O . GLU A 1 203 ? -3.227 -12.091 12.919 1.00 96.06 203 GLU A O 1
ATOM 1654 N N . VAL A 1 204 ? -4.065 -11.364 10.958 1.00 96.75 204 VAL A N 1
ATOM 1655 C CA . VAL A 1 204 ? -4.138 -9.955 11.356 1.00 96.75 204 VAL A CA 1
ATOM 1656 C C . VAL A 1 204 ? -5.201 -9.745 12.439 1.00 96.75 204 VAL A C 1
ATOM 1658 O O . VAL A 1 204 ? -4.961 -8.991 13.387 1.00 96.75 204 VAL A O 1
ATOM 1661 N N . ALA A 1 205 ? -6.338 -10.442 12.364 1.00 95.50 205 ALA A N 1
ATOM 1662 C CA . ALA A 1 205 ? -7.379 -10.389 13.389 1.00 95.50 205 ALA A CA 1
ATOM 1663 C C . ALA A 1 205 ? -6.866 -10.845 14.766 1.00 95.50 205 ALA A C 1
ATOM 1665 O O . ALA A 1 205 ? -7.280 -10.300 15.791 1.00 95.50 205 ALA A O 1
ATOM 1666 N N . GLY A 1 206 ? -5.924 -11.794 14.797 1.00 96.50 206 GLY A N 1
ATOM 1667 C CA . GLY A 1 206 ? -5.279 -12.270 16.022 1.00 96.50 206 GLY A CA 1
ATOM 1668 C C . GLY A 1 206 ? -4.276 -11.294 16.649 1.00 96.50 206 GLY A C 1
ATOM 1669 O O . GLY A 1 206 ? -3.810 -11.528 17.767 1.00 96.50 206 GLY A O 1
ATOM 1670 N N . TRP A 1 207 ? -3.908 -10.202 15.971 1.00 97.44 207 TRP A N 1
ATOM 1671 C CA . TRP A 1 207 ? -2.913 -9.267 16.495 1.00 97.44 207 TRP A CA 1
ATOM 1672 C C . TRP A 1 207 ? -3.493 -8.322 17.551 1.00 97.44 207 TRP A C 1
ATOM 1674 O O . TRP A 1 207 ? -4.598 -7.805 17.387 1.00 97.44 207 TRP A O 1
ATOM 1684 N N . PRO A 1 208 ? -2.734 -7.990 18.613 1.00 97.50 208 PRO A N 1
ATOM 1685 C CA . PRO A 1 208 ? -3.148 -6.952 19.547 1.00 97.50 208 PRO A CA 1
ATOM 1686 C C . PRO A 1 208 ? -3.147 -5.581 18.859 1.00 97.50 208 PRO A C 1
ATOM 1688 O O . PRO A 1 208 ? -2.264 -5.288 18.050 1.00 97.50 208 PRO A O 1
ATOM 1691 N N . VAL A 1 209 ? -4.067 -4.692 19.249 1.00 97.56 209 VAL A N 1
ATOM 1692 C CA . VAL A 1 209 ? -4.214 -3.342 18.662 1.00 97.56 209 VAL A CA 1
ATOM 1693 C C . VAL A 1 209 ? -2.908 -2.540 18.645 1.00 97.56 209 VAL A C 1
ATOM 1695 O O . VAL A 1 209 ? -2.599 -1.883 17.655 1.00 97.56 209 VAL A O 1
ATOM 1698 N N . THR A 1 210 ? -2.090 -2.639 19.698 1.00 96.94 210 THR A N 1
ATOM 1699 C CA . THR A 1 210 ? -0.776 -1.980 19.758 1.00 96.94 210 THR A CA 1
ATOM 1700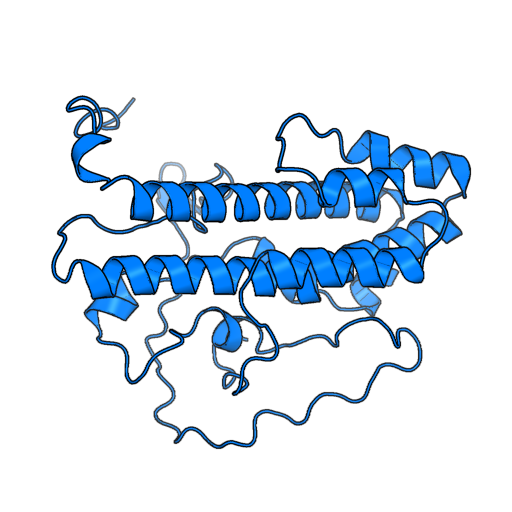 C C . THR A 1 210 ? 0.182 -2.544 18.705 1.00 96.94 210 THR A C 1
ATOM 1702 O O . THR A 1 210 ? 0.893 -1.786 18.051 1.00 96.94 210 THR A O 1
ATOM 1705 N N . GLY A 1 211 ? 0.194 -3.867 18.515 1.00 96.56 211 GLY A N 1
ATOM 1706 C CA . GLY A 1 211 ? 1.025 -4.515 17.498 1.00 96.56 211 GLY A CA 1
ATOM 1707 C C . GLY A 1 211 ? 0.582 -4.146 16.084 1.00 96.56 211 GLY A C 1
ATOM 1708 O O . GLY A 1 211 ? 1.421 -3.865 15.228 1.00 96.56 211 GLY A O 1
ATOM 1709 N N . LEU A 1 212 ? -0.731 -4.074 15.870 1.00 97.06 212 LEU A N 1
ATOM 1710 C CA . LEU A 1 212 ? -1.328 -3.658 14.608 1.00 97.06 212 LEU A CA 1
ATOM 1711 C C . LEU A 1 212 ? -1.001 -2.191 14.283 1.00 97.06 212 LEU A C 1
ATOM 1713 O O . LEU A 1 212 ? -0.562 -1.911 13.174 1.00 97.06 212 LEU A O 1
ATOM 1717 N N . LEU A 1 213 ? -1.093 -1.279 15.258 1.00 97.62 213 LEU A N 1
ATOM 1718 C CA . LEU A 1 213 ? -0.703 0.131 15.108 1.00 97.62 213 LEU A CA 1
ATOM 1719 C C . LEU A 1 213 ? 0.756 0.279 14.661 1.00 97.62 213 LEU A C 1
ATOM 1721 O O . LEU A 1 213 ? 1.044 1.019 13.718 1.00 97.62 213 LEU A O 1
ATOM 1725 N N . VAL A 1 214 ? 1.682 -0.423 15.322 1.00 96.00 214 VAL A N 1
ATOM 1726 C CA . VAL A 1 214 ? 3.117 -0.352 14.998 1.00 96.00 214 VAL A CA 1
ATOM 1727 C C . VAL A 1 214 ? 3.376 -0.863 13.5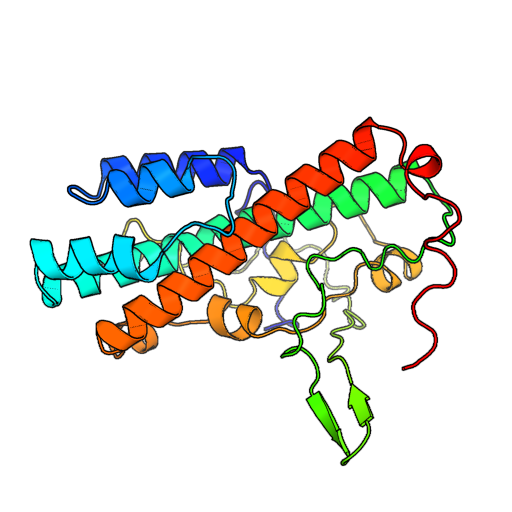82 1.00 96.00 214 VAL A C 1
ATOM 1729 O O . VAL A 1 214 ? 4.036 -0.186 12.795 1.00 96.00 214 VAL A O 1
ATOM 1732 N N . ARG A 1 215 ? 2.824 -2.029 13.229 1.00 95.69 215 ARG A N 1
ATOM 1733 C CA . ARG A 1 215 ? 2.999 -2.623 11.895 1.00 95.69 215 ARG A CA 1
ATOM 1734 C C . ARG A 1 215 ? 2.376 -1.763 10.803 1.00 95.69 215 ARG A C 1
ATOM 1736 O O . ARG A 1 215 ? 3.019 -1.525 9.786 1.00 95.69 215 ARG A O 1
ATOM 1743 N N . LEU A 1 216 ? 1.174 -1.244 11.039 1.00 96.88 216 LEU A N 1
ATOM 1744 C CA . LEU A 1 216 ? 0.495 -0.339 10.119 1.00 96.88 216 LEU A CA 1
ATOM 1745 C C . LEU A 1 216 ? 1.289 0.955 9.905 1.00 96.88 216 LEU A C 1
ATOM 1747 O O . LEU A 1 216 ? 1.431 1.398 8.771 1.00 96.88 216 LEU A O 1
ATOM 1751 N N . SER A 1 217 ? 1.880 1.519 10.964 1.00 95.94 217 SER A N 1
ATOM 1752 C CA . SER A 1 217 ? 2.757 2.695 10.849 1.00 95.94 217 SER A CA 1
ATOM 1753 C C . SER A 1 217 ? 3.946 2.431 9.922 1.00 95.94 217 SER A C 1
ATOM 1755 O O . SER A 1 217 ? 4.283 3.266 9.086 1.00 95.94 217 SER A O 1
ATOM 1757 N N . MET A 1 218 ? 4.576 1.258 10.052 1.00 92.06 218 MET A N 1
ATOM 1758 C CA . MET A 1 218 ? 5.687 0.857 9.185 1.00 92.06 218 MET A CA 1
ATOM 1759 C C . MET A 1 218 ? 5.226 0.664 7.739 1.00 92.06 218 MET A C 1
ATOM 1761 O O . MET A 1 218 ? 5.874 1.154 6.822 1.00 92.06 218 MET A O 1
ATOM 1765 N N . VAL A 1 219 ? 4.091 -0.008 7.540 1.00 93.75 219 VAL A N 1
ATOM 1766 C CA . VAL A 1 219 ? 3.494 -0.245 6.219 1.00 93.75 219 VAL A CA 1
ATOM 1767 C C . VAL A 1 219 ? 3.174 1.068 5.501 1.00 93.75 219 VAL A C 1
ATOM 1769 O O . VAL A 1 219 ? 3.538 1.225 4.338 1.00 93.75 219 VAL A O 1
ATOM 1772 N N . LEU A 1 220 ? 2.573 2.040 6.190 1.00 95.12 220 LEU A N 1
ATOM 1773 C CA . LEU A 1 220 ? 2.262 3.353 5.618 1.00 95.12 220 LEU A CA 1
ATOM 1774 C C . LEU A 1 220 ? 3.526 4.138 5.240 1.00 95.12 220 LEU A C 1
ATOM 1776 O O . LEU A 1 220 ? 3.560 4.776 4.189 1.00 95.12 220 LEU A O 1
ATOM 1780 N N . LEU A 1 221 ? 4.579 4.054 6.059 1.00 90.69 221 LEU A N 1
ATOM 1781 C CA . LEU A 1 221 ? 5.868 4.678 5.759 1.00 90.69 221 LEU A CA 1
ATOM 1782 C C . LEU A 1 221 ? 6.538 4.057 4.524 1.00 90.69 221 LEU A C 1
ATOM 1784 O O . LEU A 1 221 ? 7.105 4.774 3.702 1.00 90.69 221 LEU A O 1
ATOM 1788 N N . GLU A 1 222 ? 6.497 2.730 4.395 1.00 88.25 222 GLU A N 1
ATOM 1789 C CA . GLU A 1 222 ? 7.052 2.033 3.230 1.00 88.25 222 GLU A CA 1
ATOM 1790 C C . GLU A 1 222 ? 6.248 2.337 1.958 1.00 88.25 222 GLU A C 1
ATOM 1792 O O . GLU A 1 222 ? 6.838 2.553 0.901 1.00 88.25 222 GLU A O 1
ATOM 1797 N N . TRP A 1 223 ? 4.920 2.443 2.058 1.00 92.00 223 TRP A N 1
ATOM 1798 C CA . TRP A 1 223 ? 4.084 2.873 0.938 1.00 92.00 223 TRP A CA 1
ATOM 1799 C C . TRP A 1 223 ? 4.419 4.305 0.492 1.00 92.00 223 TRP A C 1
ATOM 1801 O O . TRP A 1 223 ? 4.673 4.534 -0.688 1.00 92.00 223 TRP A O 1
ATOM 1811 N N . GLN A 1 224 ? 4.531 5.254 1.428 1.00 91.06 224 GLN A N 1
ATOM 1812 C CA . GLN A 1 224 ? 4.956 6.630 1.138 1.00 91.06 224 GLN A CA 1
ATOM 1813 C C . GLN A 1 224 ? 6.333 6.695 0.462 1.00 91.06 224 GLN A C 1
ATOM 1815 O O . GLN A 1 224 ? 6.537 7.462 -0.480 1.00 91.06 224 GLN A O 1
ATOM 1820 N N . ALA A 1 225 ? 7.283 5.883 0.932 1.00 86.69 225 ALA A N 1
ATOM 1821 C CA . ALA A 1 225 ? 8.609 5.801 0.334 1.00 86.69 225 ALA A CA 1
ATOM 1822 C C . ALA A 1 225 ? 8.552 5.298 -1.118 1.00 86.69 225 ALA A C 1
ATOM 1824 O O . ALA A 1 225 ? 9.308 5.784 -1.960 1.00 86.69 225 ALA A O 1
ATOM 1825 N N . LEU A 1 226 ? 7.656 4.352 -1.411 1.00 87.25 226 LEU A N 1
ATOM 1826 C CA . LEU A 1 226 ? 7.462 3.818 -2.755 1.00 87.25 226 LEU A CA 1
ATOM 1827 C C . LEU A 1 226 ? 6.838 4.852 -3.702 1.00 87.25 226 LEU A C 1
ATOM 1829 O O . LEU A 1 226 ? 7.371 5.042 -4.792 1.00 87.25 226 LEU A O 1
ATOM 1833 N N . VAL A 1 227 ? 5.794 5.568 -3.268 1.00 90.50 227 VAL A N 1
ATOM 1834 C CA . VAL A 1 227 ? 5.178 6.658 -4.054 1.00 90.50 227 VAL A CA 1
ATOM 1835 C C . VAL A 1 227 ? 6.226 7.708 -4.427 1.00 90.50 227 VAL A C 1
ATOM 1837 O O . VAL A 1 227 ? 6.418 8.012 -5.600 1.00 90.50 227 VAL A O 1
ATOM 1840 N N . ARG A 1 228 ? 6.999 8.192 -3.447 1.00 86.06 228 ARG A N 1
ATOM 1841 C CA . ARG A 1 228 ? 8.057 9.188 -3.686 1.00 86.06 228 ARG A CA 1
ATOM 1842 C C . ARG A 1 228 ? 9.134 8.686 -4.651 1.00 86.06 228 ARG A C 1
ATOM 1844 O O . ARG A 1 228 ? 9.718 9.463 -5.403 1.00 86.06 228 ARG A O 1
ATOM 1851 N N . ASN A 1 229 ? 9.451 7.395 -4.603 1.00 84.38 229 ASN A N 1
ATOM 1852 C CA . ASN A 1 229 ? 10.408 6.793 -5.525 1.00 84.38 229 ASN A CA 1
ATOM 1853 C C . ASN A 1 229 ? 9.867 6.800 -6.961 1.00 84.38 229 ASN A C 1
ATOM 1855 O O . ASN A 1 229 ? 10.593 7.168 -7.881 1.00 84.38 229 ASN A O 1
ATOM 1859 N N . ASN A 1 230 ? 8.589 6.461 -7.141 1.00 87.81 230 ASN A N 1
ATOM 1860 C CA . ASN A 1 230 ? 7.923 6.527 -8.440 1.00 87.81 230 ASN A CA 1
ATOM 1861 C C . ASN A 1 230 ? 7.918 7.955 -9.000 1.00 87.81 230 ASN A C 1
ATOM 1863 O O . ASN A 1 230 ? 8.305 8.145 -10.151 1.00 87.81 230 ASN A O 1
ATOM 1867 N N . GLU A 1 231 ? 7.589 8.953 -8.174 1.00 87.69 231 GLU A N 1
ATOM 1868 C CA . GLU A 1 231 ? 7.659 10.376 -8.545 1.00 87.69 231 GLU A CA 1
ATOM 1869 C C . GLU A 1 231 ? 9.075 10.768 -8.996 1.00 87.69 231 GLU A C 1
ATOM 1871 O O . GLU A 1 231 ? 9.262 11.260 -10.106 1.00 87.69 231 GLU A O 1
ATOM 1876 N N . MET A 1 232 ? 10.098 10.452 -8.194 1.00 82.25 232 MET A N 1
ATOM 1877 C CA . MET A 1 232 ? 11.496 10.743 -8.532 1.00 82.25 232 MET A CA 1
ATOM 1878 C C . MET A 1 232 ? 11.930 10.072 -9.845 1.00 82.25 232 MET A C 1
ATOM 1880 O O . MET A 1 232 ? 12.655 10.669 -10.636 1.00 82.25 232 MET A O 1
ATOM 1884 N N . MET A 1 233 ? 11.513 8.829 -10.095 1.00 79.19 233 MET A N 1
ATOM 1885 C CA . MET A 1 233 ? 11.815 8.139 -11.352 1.00 79.19 233 MET A CA 1
ATOM 1886 C C . MET A 1 233 ? 11.119 8.784 -12.551 1.00 79.19 233 MET A C 1
ATOM 1888 O O . MET A 1 233 ? 11.737 8.913 -13.607 1.00 79.19 233 MET A O 1
ATOM 1892 N N . SER A 1 234 ? 9.865 9.205 -12.388 1.00 83.88 234 SER A N 1
ATOM 1893 C CA . SER A 1 234 ? 9.129 9.947 -13.412 1.00 83.88 234 SER A CA 1
ATOM 1894 C C . SER A 1 234 ? 9.827 11.275 -13.737 1.00 83.88 234 SER A C 1
ATOM 1896 O O . SER A 1 234 ? 10.046 11.594 -14.907 1.00 83.88 234 SER A O 1
ATOM 1898 N N . ASP A 1 235 ? 10.278 12.009 -12.717 1.00 80.75 235 ASP A N 1
ATOM 1899 C CA . ASP A 1 235 ? 11.023 13.261 -12.892 1.00 80.75 235 ASP A CA 1
ATOM 1900 C C . ASP A 1 235 ? 12.362 13.044 -13.612 1.00 80.75 235 ASP A C 1
ATOM 1902 O O . ASP A 1 235 ? 12.740 13.825 -14.488 1.00 80.75 235 ASP A O 1
ATOM 1906 N N . LEU A 1 236 ? 13.084 11.969 -13.281 1.00 73.44 236 LEU A N 1
ATOM 1907 C CA . LEU A 1 236 ? 14.336 11.602 -13.955 1.00 73.44 236 LEU A CA 1
ATOM 1908 C C . LEU A 1 236 ? 14.115 11.222 -15.424 1.00 73.44 236 LEU A C 1
ATOM 1910 O O . LEU A 1 236 ? 14.950 11.539 -16.278 1.00 73.44 236 LEU A O 1
ATOM 1914 N N . GLN A 1 237 ? 12.998 10.558 -15.729 1.00 71.81 237 GLN A N 1
ATOM 1915 C CA . GLN A 1 237 ? 12.611 10.236 -17.100 1.00 71.81 237 GLN A CA 1
ATOM 1916 C C . GLN A 1 237 ? 12.350 11.513 -17.914 1.00 71.81 237 GLN A C 1
ATOM 1918 O O . GLN A 1 237 ? 12.765 11.581 -19.074 1.00 71.81 237 GLN A O 1
ATOM 1923 N N . ALA A 1 238 ? 11.720 12.524 -17.306 1.00 74.56 238 ALA A N 1
ATOM 1924 C CA . ALA A 1 238 ? 11.414 13.802 -17.944 1.00 74.56 238 ALA A CA 1
ATOM 1925 C C . ALA A 1 238 ? 12.651 14.704 -18.137 1.00 74.56 238 ALA A C 1
ATOM 1927 O O . ALA A 1 238 ? 12.802 15.313 -19.194 1.00 74.56 238 ALA A O 1
ATOM 1928 N N . ASN A 1 239 ? 13.553 14.765 -17.151 1.00 66.62 239 ASN A N 1
ATOM 1929 C CA . ASN A 1 239 ? 14.664 15.730 -17.109 1.00 66.62 239 ASN A CA 1
ATOM 1930 C C . ASN A 1 239 ? 15.992 15.224 -17.694 1.00 66.62 239 ASN A C 1
ATOM 1932 O O . ASN A 1 239 ? 17.039 15.789 -17.409 1.00 66.62 239 ASN A O 1
ATOM 1936 N N . ASN A 1 240 ? 15.968 14.166 -18.506 1.00 63.31 240 ASN A N 1
ATOM 1937 C CA . ASN A 1 240 ? 17.152 13.638 -19.187 1.00 63.31 240 ASN A CA 1
ATOM 1938 C C . ASN A 1 240 ? 18.339 13.370 -18.226 1.00 63.31 240 ASN A C 1
ATOM 1940 O O . ASN A 1 240 ? 19.351 14.062 -18.239 1.00 63.31 240 ASN A O 1
ATOM 1944 N N . TRP A 1 241 ? 18.195 12.324 -17.404 1.00 56.53 241 TRP A N 1
ATOM 1945 C CA . TRP A 1 241 ? 19.087 11.873 -16.313 1.00 56.53 241 TRP A CA 1
ATOM 1946 C C . TRP A 1 241 ? 20.626 11.998 -16.496 1.00 56.53 241 TRP A C 1
ATOM 1948 O O . TRP A 1 241 ? 21.332 12.054 -15.490 1.00 56.53 241 TRP A O 1
ATOM 1958 N N . GLU A 1 242 ? 21.156 12.053 -17.725 1.00 52.88 242 GLU A N 1
ATOM 1959 C CA . GLU A 1 242 ? 22.589 12.234 -18.038 1.00 52.88 242 GLU A CA 1
ATOM 1960 C C . GLU A 1 242 ? 23.153 13.560 -17.502 1.00 52.88 242 GLU A C 1
ATOM 1962 O O . GLU A 1 242 ? 24.324 13.626 -17.137 1.00 52.88 242 GLU A O 1
ATOM 1967 N N . GLU A 1 243 ? 22.320 14.596 -17.372 1.00 49.09 243 GLU A N 1
ATOM 1968 C CA . GLU A 1 243 ? 22.732 15.896 -16.820 1.00 49.09 243 GLU A CA 1
ATOM 1969 C C . GLU A 1 243 ? 22.748 15.925 -15.279 1.00 49.09 243 GLU A C 1
ATOM 1971 O O . GLU A 1 243 ? 23.280 16.856 -14.674 1.00 49.09 243 GLU A O 1
ATOM 1976 N N . MET A 1 244 ? 22.190 14.898 -14.625 1.00 42.25 244 MET A N 1
ATOM 1977 C CA . MET A 1 244 ? 22.025 14.830 -13.167 1.00 42.25 244 MET A CA 1
ATOM 1978 C C . MET A 1 244 ? 22.970 13.850 -12.465 1.00 42.25 244 MET A C 1
ATOM 1980 O O . MET A 1 244 ? 22.855 13.670 -11.252 1.00 42.25 244 MET A O 1
ATOM 1984 N N . VAL A 1 245 ? 23.922 13.238 -13.174 1.00 45.00 245 VAL A N 1
ATOM 1985 C CA . VAL A 1 245 ? 25.049 12.541 -12.538 1.00 45.00 245 VAL A CA 1
ATOM 1986 C C . VAL A 1 245 ? 26.185 13.553 -12.358 1.00 45.00 245 VAL A C 1
ATOM 1988 O O . VAL A 1 245 ? 26.987 13.732 -13.275 1.00 45.00 245 VAL A O 1
ATOM 1991 N N . PRO A 1 246 ? 26.311 14.250 -11.209 1.00 40.22 246 PRO A N 1
ATOM 1992 C CA . PRO A 1 246 ? 27.545 14.963 -10.934 1.00 40.22 246 PRO A CA 1
ATOM 1993 C C . PRO A 1 246 ? 28.678 13.933 -10.912 1.00 40.22 246 PRO A C 1
ATOM 1995 O O . PRO A 1 246 ? 28.565 12.894 -10.257 1.00 40.22 246 PRO A O 1
ATOM 1998 N N . ALA A 1 247 ? 29.784 14.242 -11.591 1.00 40.66 247 ALA A N 1
ATOM 1999 C CA . ALA A 1 247 ? 30.981 13.403 -11.742 1.00 40.66 247 ALA A CA 1
ATOM 2000 C C . ALA A 1 247 ? 31.582 12.852 -10.421 1.00 40.66 247 ALA A C 1
ATOM 2002 O O . ALA A 1 247 ? 32.494 12.033 -10.442 1.00 40.66 247 ALA A O 1
ATOM 2003 N N . ALA A 1 248 ? 31.075 13.274 -9.260 1.00 36.03 248 ALA A N 1
ATOM 2004 C CA . ALA A 1 248 ? 31.450 12.776 -7.940 1.00 36.03 248 ALA A CA 1
ATOM 2005 C C . ALA A 1 248 ? 30.755 11.457 -7.527 1.00 36.03 248 ALA A C 1
ATOM 2007 O O . ALA A 1 248 ? 31.197 10.818 -6.575 1.00 36.03 248 ALA A O 1
ATOM 2008 N N . ALA A 1 249 ? 29.683 11.030 -8.206 1.00 39.06 249 ALA A N 1
ATOM 2009 C CA . ALA A 1 249 ? 28.917 9.842 -7.804 1.00 39.06 249 ALA A CA 1
ATOM 2010 C C . ALA A 1 249 ? 29.483 8.507 -8.330 1.00 39.06 249 ALA A C 1
ATOM 2012 O O . ALA A 1 249 ? 29.054 7.451 -7.869 1.00 39.06 249 ALA A O 1
ATOM 2013 N N . GLU A 1 250 ? 30.459 8.530 -9.244 1.00 36.16 250 GLU A N 1
ATOM 2014 C CA . GLU A 1 250 ? 31.076 7.306 -9.781 1.00 36.16 250 GLU A CA 1
ATOM 2015 C C . GLU A 1 250 ? 32.099 6.646 -8.833 1.00 36.16 250 GLU A C 1
ATOM 2017 O O . GLU A 1 250 ? 32.463 5.502 -9.074 1.00 36.16 250 GLU A O 1
ATOM 2022 N N . ASN A 1 251 ? 32.532 7.288 -7.733 1.00 33.88 251 ASN A N 1
ATOM 2023 C CA . ASN A 1 251 ? 33.648 6.776 -6.911 1.00 33.88 251 ASN A CA 1
ATOM 2024 C C . ASN A 1 251 ? 33.487 6.838 -5.374 1.00 33.88 251 ASN A C 1
ATOM 2026 O O . ASN A 1 251 ? 34.455 6.595 -4.661 1.00 33.88 251 ASN A O 1
ATOM 2030 N N . ALA A 1 252 ? 32.307 7.125 -4.817 1.00 29.41 252 ALA A N 1
ATOM 2031 C CA . ALA A 1 252 ? 32.184 7.386 -3.370 1.00 29.41 252 ALA A CA 1
ATOM 2032 C C . ALA A 1 252 ? 31.793 6.187 -2.472 1.00 29.41 252 ALA A C 1
ATOM 2034 O O . ALA A 1 252 ? 31.475 6.402 -1.308 1.00 29.41 252 ALA A O 1
ATOM 2035 N N . TYR A 1 253 ? 31.816 4.938 -2.954 1.00 35.69 253 TYR A N 1
ATOM 2036 C CA . TYR A 1 253 ? 31.601 3.758 -2.093 1.00 35.69 253 TYR A CA 1
ATOM 2037 C C . TYR A 1 253 ? 32.521 2.588 -2.467 1.00 35.69 253 TYR A C 1
ATOM 2039 O O . TYR A 1 253 ? 32.083 1.471 -2.740 1.00 35.69 253 TYR A O 1
ATOM 2047 N N . ILE A 1 254 ? 33.826 2.849 -2.455 1.00 29.31 254 ILE A N 1
ATOM 2048 C CA . ILE A 1 254 ? 34.812 1.826 -2.105 1.00 29.31 254 ILE A CA 1
ATOM 2049 C C . ILE A 1 254 ? 35.162 2.089 -0.639 1.00 29.31 254 ILE A C 1
ATOM 2051 O O . ILE A 1 254 ? 35.796 3.095 -0.362 1.00 29.31 254 ILE A O 1
ATOM 2055 N N . GLY A 1 255 ? 34.673 1.209 0.243 1.00 32.75 255 GLY A N 1
ATOM 2056 C CA . GLY A 1 255 ? 35.113 0.955 1.623 1.00 32.75 255 GLY A CA 1
ATOM 2057 C C . GLY A 1 255 ? 35.489 2.135 2.525 1.00 32.75 255 GLY A C 1
ATOM 2058 O O . GLY A 1 255 ? 36.554 2.708 2.352 1.00 32.75 255 GLY A O 1
ATOM 2059 N N . ASP A 1 256 ? 34.677 2.359 3.560 1.00 27.95 256 ASP A N 1
ATOM 2060 C CA . ASP A 1 256 ? 35.129 2.454 4.960 1.00 27.95 256 ASP A CA 1
ATOM 2061 C C . ASP A 1 256 ? 33.985 2.031 5.901 1.00 27.95 256 ASP A C 1
ATOM 2063 O O . ASP A 1 256 ? 32.830 2.472 5.674 1.00 27.95 256 ASP A O 1
#

Secondary structure (DSSP, 8-state):
-TTSPPPSS-S---SHHHHHHHHHHHHHH--S-HHHHHHHTSPP-TT--HHHHHHHHHHHHHHHHHHHHHHHHHHHIIIIIHHHHHHHHHHHHHHHHHHH----S----STT---GGG-EESSSS-EE--EE-------S---S-PSPPPPPPSSSTTSPPP-TTHHHHHHS-SSSS--HHHHHHS-EE--HHHHHTT--HHHHHTS-HHHHHHHHHHHHHHHHHHHHHHHHHHHHHHTTGGGG--TTTTSS-S--

Foldseek 3Di:
DQPAAAAPPQPEPLDPVQLLVLLVVVPVVDPDLVVVSVQLNDQFDPPDPLLVSLVVCCVPPNFVVSLVVLLQLLLSLLVHLVLSLLLNVLQLLVCVCVVVPDDPPLCLDDLPDDDVVQFDPPDPPDTDFAWDQCPDPPPPPVPNDDPPLPPQDPVCNSGRDQDPNSCNHRQPRPDDDDDPVRSVSSIDTDDVSNVSSRDDPVNSSPDGSVRSSVVSSVSSNSSSVSSVSSVVSVVCVVPVVVVVPDPVVPPDDDDD

Organism: NCBI:txid1448308

pLDDT: mean 75.43, std 20.52, range [27.95, 97.62]